Protein AF-A0A3C0VCL1-F1 (afdb_monomer)

Sequence (185 aa):
MKKPGESDILQITILTLFMVSGVLLVINIWFGSRRAAAYDQATAAVAENAQLQKALREESLRRMLGEERRLRSTEAGRKDFSAEINERAQNELRQTRSTPASPRPSESYIKWTKRLDAPIKDFGRDLAFWLSFLGRIESERPDIHVESVTLTTTEYDIVPGGAPRMWGMNANFVYWEQKGADAAR

Foldseek 3Di:
DDDPPPVVVVVVVVVVVVVVVVVVVVVCVVVVVVVVVVVVVVVVVVVVVVVVVVVVVVVVVVVVVVVVVVVVVVVVVVVVVQVVLQVVLVVVLVVPPPDPDPPDDDVFKDKDKDKDKFFADPFFAASVVVSVVQVVCCVVCVQKDFPGKHFAFDPPQCDPVDGTGTRIMITMIIGMDGVCPVVVD

Mean predicted aligned error: 17.99 Å

Nearest PDB structures (foldseek):
  8i8y-assembly1_B  TM=4.181E-01  e=2.706E-02  synthetic construct
  5etl-assembly3_C  TM=5.260E-01  e=1.249E+00  Escherichia coli
  5etl-assembly1_A  TM=4.578E-01  e=1.612E+00  Escherichia coli
  8uu9-assembly1_f  TM=3.956E-01  e=3.255E+00  Listeria innocua

Solvent-accessible surface area (backbone atoms only — not comparable to full-atom values): 10566 Å² total; per-residue (Å²): 139,81,72,98,60,62,67,60,54,50,52,53,51,51,50,51,52,50,51,53,51,50,53,52,51,53,51,50,53,56,53,48,54,55,49,51,54,52,50,56,51,53,53,50,53,52,51,51,51,53,51,52,52,48,51,52,52,52,50,50,51,52,50,52,56,50,50,52,51,51,51,51,55,50,53,51,55,49,53,54,50,53,47,50,54,32,51,49,53,51,50,50,55,59,69,69,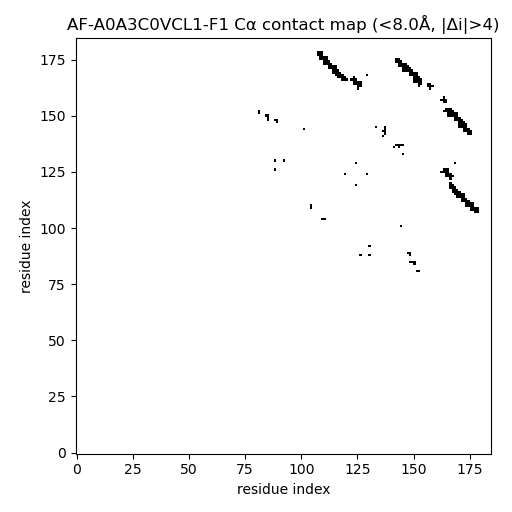52,84,65,74,82,70,82,72,95,46,97,58,48,44,83,44,78,48,79,44,80,48,77,47,90,85,67,54,42,44,64,67,57,56,53,51,52,53,51,47,50,36,68,79,35,75,69,40,40,79,77,48,64,46,64,38,67,58,94,86,53,66,46,92,93,49,77,60,33,32,32,27,39,40,36,34,32,35,34,73,44,56,70,64,56,79,80,77,110

Secondary structure (DSSP, 8-state):
---TTHHHHHHHHHHHHHHHHHHHHHHHHHHHHHHHHHHHHHHHHHHHHHHHHHHHHHHHHHHHHHHHHHHHHHHHHHHHHHHHHHHHHHHHHHHH--S-------TTEEEEEEEEEEE-SSS-B-HHHHHHHHHHHHHH-TTEEEEEEEEEE-TT---TTSPPPEEEEEEEEEEEEETTGGGG-

Radius of gyration: 46.16 Å; Cα contacts (8 Å, |Δi|>4): 138; chains: 1; bounding box: 112×47×124 Å

Structure (mmCIF, N/CA/C/O backbone):
data_AF-A0A3C0VCL1-F1
#
_entry.id   AF-A0A3C0VCL1-F1
#
loop_
_atom_site.group_PDB
_atom_site.id
_atom_site.type_symbol
_atom_site.label_atom_id
_atom_site.label_alt_id
_atom_site.label_comp_id
_atom_site.label_asym_id
_atom_site.label_entity_id
_atom_site.label_seq_id
_atom_site.pdbx_PDB_ins_code
_atom_site.Cartn_x
_atom_site.Cartn_y
_atom_site.Cartn_z
_atom_site.occupancy
_atom_site.B_iso_or_equiv
_atom_site.auth_seq_id
_atom_site.auth_comp_id
_atom_site.auth_asym_id
_atom_site.auth_atom_id
_atom_site.pdbx_PDB_model_num
ATOM 1 N N . MET A 1 1 ? 85.889 30.899 -74.715 1.00 39.69 1 MET A N 1
ATOM 2 C CA . MET A 1 1 ? 85.575 29.478 -74.985 1.00 39.69 1 MET A CA 1
ATOM 3 C C . MET A 1 1 ? 84.715 28.950 -73.839 1.00 39.69 1 MET A C 1
ATOM 5 O O . MET A 1 1 ? 85.207 28.911 -72.721 1.00 39.69 1 MET A O 1
ATOM 9 N N . LYS A 1 2 ? 83.431 28.639 -74.077 1.00 45.97 2 LYS A N 1
ATOM 10 C CA . LYS A 1 2 ? 82.541 27.979 -73.097 1.00 45.97 2 LYS A CA 1
ATOM 11 C C . LYS A 1 2 ? 82.630 26.465 -73.314 1.00 45.97 2 LYS A C 1
ATOM 13 O O . LYS A 1 2 ? 82.586 26.031 -74.462 1.00 45.97 2 LYS A O 1
ATOM 18 N N . LYS A 1 3 ? 82.814 25.680 -72.247 1.00 51.34 3 LYS A N 1
ATOM 19 C CA . LYS A 1 3 ? 82.949 24.217 -72.341 1.00 51.34 3 LYS A CA 1
ATOM 20 C C . LYS A 1 3 ? 81.622 23.602 -72.830 1.00 51.34 3 LYS A C 1
ATOM 22 O O . LYS A 1 3 ? 80.583 23.923 -72.254 1.00 51.34 3 LYS A O 1
ATOM 27 N N . PRO A 1 4 ? 81.625 22.716 -73.843 1.00 50.62 4 PRO A N 1
ATOM 28 C CA . PRO A 1 4 ? 80.412 22.210 -74.495 1.00 50.62 4 PRO A CA 1
ATOM 29 C C . PRO A 1 4 ? 79.702 21.093 -73.697 1.00 50.62 4 PRO A C 1
ATOM 31 O O . PRO A 1 4 ? 79.227 20.130 -74.275 1.00 50.62 4 PRO A O 1
ATOM 34 N N . GLY A 1 5 ? 79.639 21.200 -72.365 1.00 55.72 5 GLY A N 1
ATOM 35 C CA . GLY A 1 5 ? 79.002 20.193 -71.498 1.00 55.72 5 GLY A CA 1
ATOM 36 C C . GLY A 1 5 ? 78.319 20.739 -70.238 1.00 55.72 5 GLY A C 1
ATOM 37 O O . GLY A 1 5 ? 77.610 20.003 -69.566 1.00 55.72 5 GLY A O 1
ATOM 38 N N . GLU A 1 6 ? 78.483 22.026 -69.911 1.00 57.56 6 GLU A N 1
ATOM 39 C CA . GLU A 1 6 ? 77.842 22.634 -68.728 1.00 57.56 6 GLU A CA 1
ATOM 40 C C . GLU A 1 6 ? 76.361 22.983 -68.954 1.00 57.56 6 GLU A C 1
ATOM 42 O O . GLU A 1 6 ? 75.570 22.936 -68.016 1.00 57.56 6 GLU A O 1
ATOM 47 N N . SER A 1 7 ? 75.968 23.309 -70.192 1.00 61.84 7 SER A N 1
ATOM 48 C CA . SER A 1 7 ? 74.593 23.719 -70.526 1.00 61.84 7 SER A CA 1
ATOM 49 C C . SER A 1 7 ? 73.594 22.561 -70.433 1.00 61.84 7 SER A C 1
ATOM 51 O O . SER A 1 7 ? 72.499 22.734 -69.901 1.00 61.84 7 SER A O 1
ATOM 53 N N . ASP A 1 8 ? 73.983 21.371 -70.892 1.00 70.06 8 ASP A N 1
ATOM 54 C CA . ASP A 1 8 ? 73.085 20.212 -70.961 1.00 70.06 8 ASP A CA 1
ATOM 55 C C . ASP A 1 8 ? 72.851 19.600 -69.575 1.00 70.06 8 ASP A C 1
ATOM 57 O O . ASP A 1 8 ? 71.722 19.264 -69.220 1.00 70.06 8 ASP A O 1
ATOM 61 N N . ILE A 1 9 ? 73.890 19.547 -68.732 1.00 75.69 9 ILE A N 1
ATOM 62 C CA . ILE A 1 9 ? 73.771 19.089 -67.339 1.00 75.69 9 ILE A CA 1
ATOM 63 C C . ILE A 1 9 ? 72.863 20.035 -66.543 1.00 75.69 9 ILE A C 1
ATOM 65 O O . ILE A 1 9 ? 72.009 19.576 -65.780 1.00 75.69 9 ILE A O 1
ATOM 69 N N . LEU A 1 10 ? 72.991 21.352 -66.743 1.00 78.31 10 LEU A N 1
ATOM 70 C CA . LEU A 1 10 ? 72.142 22.340 -66.077 1.00 78.31 10 LEU A CA 1
ATOM 71 C C . LEU A 1 10 ? 70.669 22.189 -66.495 1.00 78.31 10 LEU A C 1
ATOM 73 O O . LEU A 1 10 ? 69.787 22.195 -65.638 1.00 78.31 10 LEU A O 1
ATOM 77 N N . GLN A 1 11 ? 70.394 21.995 -67.787 1.00 80.12 11 GLN A N 1
ATOM 78 C CA . GLN A 1 11 ? 69.031 21.789 -68.288 1.00 80.12 11 GLN A CA 1
ATOM 79 C C . GLN A 1 11 ? 68.405 20.491 -67.766 1.00 80.12 11 GLN A C 1
ATOM 81 O O . GLN A 1 11 ? 67.256 20.505 -67.324 1.00 80.12 11 GLN A O 1
ATOM 86 N N . ILE A 1 12 ? 69.164 19.392 -67.737 1.00 82.62 12 ILE A N 1
ATOM 87 C CA . ILE A 1 12 ? 68.711 18.114 -67.165 1.00 82.62 12 ILE A CA 1
ATOM 88 C C . ILE A 1 12 ? 68.417 18.268 -65.666 1.00 82.62 12 ILE A C 1
ATOM 90 O O . ILE A 1 12 ? 67.405 17.761 -65.175 1.00 82.62 12 ILE A O 1
ATOM 94 N N . THR A 1 13 ? 69.255 19.012 -64.940 1.00 83.00 13 THR A N 1
ATOM 95 C CA . THR A 1 13 ? 69.067 19.275 -63.504 1.00 83.00 13 THR A CA 1
ATOM 96 C C . THR A 1 13 ? 67.810 20.112 -63.246 1.00 83.00 13 THR A C 1
ATOM 98 O O . THR A 1 13 ? 67.036 19.801 -62.347 1.00 83.00 13 THR A O 1
ATOM 101 N N . ILE A 1 14 ? 67.546 21.136 -64.063 1.00 84.81 14 ILE A N 1
ATOM 102 C CA . ILE A 1 14 ? 66.328 21.955 -63.951 1.00 84.81 14 ILE A CA 1
ATOM 103 C C . ILE A 1 14 ? 65.078 21.122 -64.269 1.00 84.81 14 ILE A C 1
ATOM 105 O O . ILE A 1 14 ? 64.092 21.188 -63.535 1.00 84.81 14 ILE A O 1
ATOM 109 N N . LEU A 1 15 ? 65.121 20.301 -65.324 1.00 86.56 15 LEU A N 1
ATOM 110 C CA . LEU A 1 15 ? 63.999 19.448 -65.722 1.00 86.56 15 LEU A CA 1
ATOM 111 C C . LEU A 1 15 ? 63.660 18.413 -64.639 1.00 86.56 15 LEU A C 1
ATOM 113 O O . LEU A 1 15 ? 62.492 18.211 -64.310 1.00 86.56 15 LEU A O 1
ATOM 117 N N . THR A 1 16 ? 64.677 17.778 -64.055 1.00 85.44 16 THR A N 1
ATOM 118 C CA . THR A 1 16 ? 64.493 16.814 -62.961 1.00 85.44 16 THR A CA 1
ATOM 119 C C . THR A 1 16 ? 63.938 17.480 -61.706 1.00 85.44 16 THR A C 1
ATOM 121 O O . THR A 1 16 ? 63.020 16.934 -61.097 1.00 85.44 16 THR A O 1
ATOM 124 N N . LEU A 1 17 ? 64.392 18.688 -61.360 1.00 89.31 17 LEU A N 1
ATOM 125 C CA . LEU A 1 17 ? 63.829 19.448 -60.239 1.00 89.31 17 LEU A CA 1
ATOM 126 C C . LEU A 1 17 ? 62.350 19.794 -60.463 1.00 89.31 17 LEU A C 1
ATOM 128 O O . LEU A 1 17 ? 61.545 19.706 -59.532 1.00 89.31 17 LEU A O 1
ATOM 132 N N . PHE A 1 18 ? 61.979 20.138 -61.699 1.00 88.50 18 PHE A N 1
ATOM 133 C CA . PHE A 1 18 ? 60.597 20.442 -62.068 1.00 88.50 18 PHE A CA 1
ATOM 134 C C . PHE A 1 18 ? 59.701 19.197 -61.993 1.00 88.50 18 PHE A C 1
ATOM 136 O O . PHE A 1 18 ? 58.615 19.246 -61.416 1.00 88.50 18 PHE A O 1
ATOM 143 N N . MET A 1 19 ? 60.189 18.059 -62.497 1.00 90.12 19 MET A N 1
ATOM 144 C CA . MET A 1 19 ? 59.508 16.762 -62.409 1.00 90.12 19 MET A CA 1
ATOM 145 C C . MET A 1 19 ? 59.286 16.340 -60.950 1.00 90.12 19 MET A C 1
ATOM 147 O O . MET A 1 19 ? 58.165 16.005 -60.569 1.00 90.12 19 MET A O 1
ATOM 151 N N . VAL A 1 20 ? 60.323 16.411 -60.107 1.00 89.56 20 VAL A N 1
ATOM 152 C CA . VAL A 1 20 ? 60.229 16.055 -58.679 1.00 89.56 20 VAL A CA 1
ATOM 153 C C . VAL A 1 20 ? 59.261 16.983 -57.943 1.00 89.56 20 VAL A C 1
ATOM 155 O O . VAL A 1 20 ? 58.423 16.509 -57.177 1.00 89.56 20 V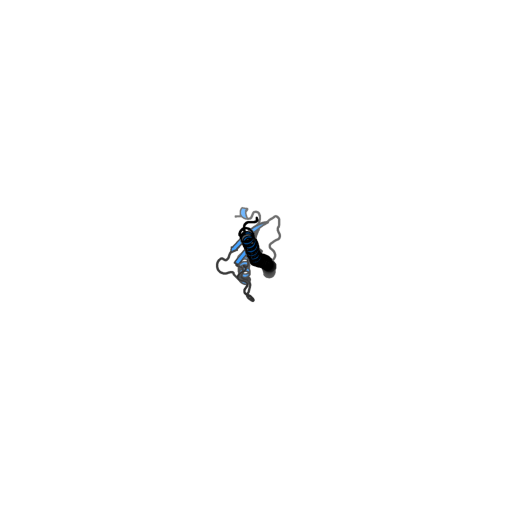AL A O 1
ATOM 158 N N . SER A 1 21 ? 59.307 18.289 -58.214 1.00 87.06 21 SER A N 1
ATOM 159 C CA . SER A 1 21 ? 58.388 19.260 -57.606 1.00 87.06 21 SER A CA 1
ATOM 160 C C . SER A 1 21 ? 56.932 19.008 -58.015 1.00 87.06 21 SER A C 1
ATOM 162 O O . SER A 1 21 ? 56.037 19.069 -57.171 1.00 87.06 21 SER A O 1
ATOM 164 N N . GLY A 1 22 ? 56.686 18.657 -59.282 1.00 87.56 22 GLY A N 1
ATOM 165 C CA . GLY A 1 22 ? 55.358 18.282 -59.771 1.00 87.56 22 GLY A CA 1
ATOM 166 C C . GLY A 1 22 ? 54.818 17.020 -59.093 1.00 87.56 22 GLY A C 1
ATOM 167 O O . GLY A 1 22 ? 53.672 17.001 -58.644 1.00 87.56 22 GLY A O 1
ATOM 168 N N . VAL A 1 23 ? 55.655 15.991 -58.937 1.00 88.19 23 VAL A N 1
ATOM 169 C CA . VAL A 1 23 ? 55.279 14.753 -58.234 1.00 88.19 23 VAL A CA 1
ATOM 170 C C . VAL A 1 23 ? 54.965 15.027 -56.759 1.00 88.19 23 VAL A C 1
ATOM 172 O O . VAL A 1 23 ? 53.946 14.556 -56.253 1.00 88.19 23 VAL A O 1
ATOM 175 N N . LEU A 1 24 ? 55.779 15.836 -56.076 1.00 88.44 24 LEU A N 1
ATOM 176 C CA . LEU A 1 24 ? 55.534 16.218 -54.681 1.00 88.44 24 LEU A CA 1
ATOM 177 C C . LEU A 1 24 ? 54.228 17.007 -54.513 1.00 88.44 24 LEU A C 1
ATOM 179 O O . LEU A 1 24 ? 53.498 16.777 -53.546 1.00 88.44 24 LEU A O 1
ATOM 183 N N . LEU A 1 25 ? 53.892 17.886 -55.461 1.00 86.94 25 LEU A N 1
ATOM 184 C CA . LEU A 1 25 ? 52.634 18.633 -55.450 1.00 86.94 25 LEU A CA 1
ATOM 185 C C . LEU A 1 25 ? 51.419 17.701 -55.584 1.00 86.94 25 LEU A C 1
ATOM 187 O O . LEU A 1 25 ? 50.472 17.812 -54.803 1.00 86.94 25 LEU A O 1
ATOM 191 N N . VAL A 1 26 ? 51.459 16.751 -56.524 1.00 85.38 26 VAL A N 1
ATOM 192 C CA . VAL A 1 26 ? 50.378 15.771 -56.733 1.00 85.38 26 VAL A CA 1
ATOM 193 C C . VAL A 1 26 ? 50.183 14.896 -55.492 1.00 85.38 26 VAL A C 1
ATOM 195 O O . VAL A 1 26 ? 49.050 14.698 -55.049 1.00 85.38 26 VAL A O 1
ATOM 198 N N . ILE A 1 27 ? 51.278 14.427 -54.887 1.00 81.81 27 ILE A N 1
ATOM 199 C CA . ILE A 1 27 ? 51.250 13.655 -53.637 1.00 81.81 27 ILE A CA 1
ATOM 200 C C . ILE A 1 27 ? 50.604 14.480 -52.515 1.00 81.81 27 ILE A C 1
ATOM 202 O O . ILE A 1 27 ? 49.721 13.978 -51.817 1.00 81.81 27 ILE A O 1
ATOM 206 N N . ASN A 1 28 ? 50.983 15.750 -52.360 1.00 85.12 28 ASN A N 1
ATOM 207 C CA . ASN A 1 28 ? 50.448 16.608 -51.304 1.00 85.12 28 ASN A CA 1
ATOM 208 C C . ASN A 1 28 ? 48.933 16.849 -51.461 1.00 85.12 28 ASN A C 1
ATOM 210 O O . ASN A 1 28 ? 48.186 16.740 -50.490 1.00 85.12 28 ASN A O 1
ATOM 214 N N . ILE A 1 29 ? 48.451 17.080 -52.687 1.00 81.06 29 ILE A N 1
ATOM 215 C CA . ILE A 1 29 ? 47.014 17.250 -52.968 1.00 81.06 29 ILE A CA 1
ATOM 216 C C . ILE A 1 29 ? 46.242 15.947 -52.702 1.00 81.06 29 ILE A C 1
ATOM 218 O O . ILE A 1 29 ? 45.170 15.959 -52.087 1.00 81.06 29 ILE A O 1
ATOM 222 N N . TRP A 1 30 ? 46.788 14.804 -53.123 1.00 80.56 30 TRP A N 1
ATOM 223 C CA . TRP A 1 30 ? 46.132 13.507 -52.959 1.00 80.56 30 TRP A CA 1
ATOM 224 C C . TRP A 1 30 ? 46.036 13.068 -51.490 1.00 80.56 30 TRP A C 1
ATOM 226 O O . TRP A 1 30 ? 44.977 12.631 -51.036 1.00 80.56 30 TRP A O 1
ATOM 236 N N . PHE A 1 31 ? 47.105 13.235 -50.707 1.00 79.75 31 PHE A N 1
ATOM 237 C CA . PHE A 1 31 ? 47.071 12.932 -49.274 1.00 79.75 31 PHE A CA 1
ATOM 238 C C . PHE A 1 31 ? 46.319 13.994 -48.462 1.00 79.75 31 PHE A C 1
ATOM 240 O O . PHE A 1 31 ? 45.639 13.641 -47.497 1.00 79.75 31 PHE A O 1
ATOM 247 N N . GLY A 1 32 ? 46.393 15.270 -48.848 1.00 74.44 32 GLY A N 1
ATOM 248 C CA . GLY A 1 32 ? 45.666 16.362 -48.197 1.00 74.44 32 GLY A CA 1
ATOM 249 C C . GLY A 1 32 ? 44.149 16.203 -48.307 1.00 74.44 32 GLY A C 1
ATOM 250 O O . GLY A 1 32 ? 43.449 16.272 -47.299 1.00 74.44 32 GLY A O 1
ATOM 251 N N . SER A 1 33 ? 43.645 15.890 -49.504 1.00 74.00 33 SER A N 1
ATOM 252 C CA . SER A 1 33 ? 42.210 15.661 -49.743 1.00 74.00 33 SER A CA 1
ATOM 253 C C . SER A 1 33 ? 41.668 14.439 -48.993 1.00 74.00 33 SER A C 1
ATOM 255 O O . SER A 1 33 ? 40.603 14.516 -48.383 1.00 74.00 33 SER A O 1
ATOM 257 N N . ARG A 1 34 ? 42.419 13.330 -48.948 1.00 73.88 34 ARG A N 1
ATOM 258 C CA . ARG A 1 34 ? 42.036 12.143 -48.161 1.00 73.88 34 ARG A CA 1
ATOM 259 C C . ARG A 1 34 ? 42.023 12.403 -46.655 1.00 73.88 34 ARG A C 1
ATOM 261 O O . ARG A 1 34 ? 41.147 11.888 -45.966 1.00 73.88 34 ARG A O 1
ATOM 268 N N . ARG A 1 35 ? 42.969 13.194 -46.138 1.00 73.12 35 ARG A N 1
ATOM 269 C CA . ARG A 1 35 ? 43.002 13.573 -44.715 1.00 73.12 35 ARG A CA 1
ATOM 270 C C . ARG A 1 35 ? 41.832 14.478 -44.339 1.00 73.12 35 ARG A C 1
ATOM 272 O O . ARG A 1 35 ? 41.228 14.241 -43.300 1.00 73.12 35 ARG A O 1
ATOM 279 N N . ALA A 1 36 ? 41.494 15.454 -45.183 1.00 71.69 36 ALA A N 1
ATOM 280 C CA . ALA A 1 36 ? 40.334 16.317 -44.969 1.00 71.69 36 ALA A CA 1
ATOM 281 C C . ALA A 1 36 ? 39.028 15.503 -44.952 1.00 71.69 36 ALA A C 1
ATOM 283 O O . ALA A 1 36 ? 38.280 15.570 -43.984 1.00 71.69 36 ALA A O 1
ATOM 284 N N . ALA A 1 37 ? 38.824 14.624 -45.939 1.00 73.94 37 ALA A N 1
ATOM 285 C CA . ALA A 1 37 ? 37.634 13.774 -46.000 1.00 73.94 37 ALA A CA 1
ATOM 286 C C . ALA A 1 37 ? 37.505 12.817 -44.796 1.00 73.94 37 ALA A C 1
ATOM 288 O O . ALA A 1 37 ? 36.407 12.606 -44.284 1.00 73.94 37 ALA A O 1
ATOM 289 N N . ALA A 1 38 ? 38.618 12.253 -44.312 1.00 72.75 38 ALA A N 1
ATOM 290 C CA . ALA A 1 38 ? 38.618 11.409 -43.117 1.00 72.75 38 ALA A CA 1
ATOM 291 C C . ALA A 1 38 ? 38.316 12.206 -41.833 1.00 72.75 38 ALA A C 1
ATOM 293 O O . ALA A 1 38 ? 37.646 11.698 -40.934 1.00 72.75 38 ALA A O 1
ATOM 294 N N . TYR A 1 39 ? 38.784 13.454 -41.749 1.00 75.62 39 TYR A N 1
ATOM 295 C CA . TYR A 1 39 ? 38.504 14.345 -40.623 1.00 75.62 39 TYR A CA 1
ATOM 296 C C . TYR A 1 39 ? 37.027 14.773 -40.586 1.00 75.62 39 TYR A C 1
ATOM 298 O O . TYR A 1 39 ? 36.393 14.727 -39.529 1.00 75.62 39 TYR A O 1
ATOM 306 N N . ASP A 1 40 ? 36.446 15.093 -41.742 1.00 74.00 40 ASP A N 1
ATOM 307 C CA . ASP A 1 40 ? 35.028 15.448 -41.863 1.00 74.00 40 ASP A CA 1
ATOM 308 C C . ASP A 1 40 ? 34.114 14.262 -41.507 1.00 74.00 40 ASP A C 1
ATOM 310 O O . ASP A 1 40 ? 33.129 14.419 -40.786 1.00 74.00 40 ASP A O 1
ATOM 314 N N . GLN A 1 41 ? 34.473 13.039 -41.911 1.00 77.00 41 GLN A N 1
ATOM 315 C CA . GLN A 1 41 ? 33.733 11.838 -41.502 1.00 77.00 41 GLN A CA 1
ATOM 316 C C . GLN A 1 41 ? 33.843 11.556 -39.997 1.00 77.00 41 GLN A C 1
ATOM 318 O O . GLN A 1 41 ? 32.853 11.189 -39.364 1.00 77.00 41 GLN A O 1
ATOM 323 N N . ALA A 1 42 ? 35.024 11.747 -39.402 1.00 73.12 42 ALA A N 1
ATOM 324 C CA . ALA A 1 42 ? 35.216 11.539 -37.969 1.00 73.12 42 ALA A CA 1
ATOM 325 C C . ALA A 1 42 ? 34.419 12.551 -37.129 1.00 73.12 42 ALA A C 1
ATOM 327 O O . ALA A 1 42 ? 33.813 12.181 -36.123 1.00 73.12 42 ALA A O 1
ATOM 328 N N . THR A 1 43 ? 34.377 13.817 -37.549 1.00 80.38 43 THR A N 1
ATOM 329 C CA . THR A 1 43 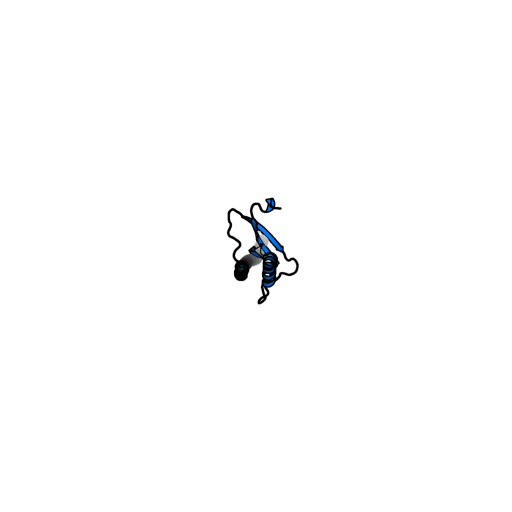? 33.602 14.858 -36.857 1.00 80.38 43 THR A CA 1
ATOM 330 C C . THR A 1 43 ? 32.094 14.635 -36.988 1.00 80.38 43 THR A C 1
ATOM 332 O O . THR A 1 43 ? 31.383 14.770 -35.989 1.00 80.38 43 THR A O 1
ATOM 335 N N . ALA A 1 44 ? 31.612 14.200 -38.157 1.00 79.44 44 ALA A N 1
ATOM 336 C CA . ALA A 1 44 ? 30.216 13.807 -38.351 1.00 79.44 44 ALA A CA 1
ATOM 337 C C . ALA A 1 44 ? 29.814 12.628 -37.444 1.00 79.44 44 ALA A C 1
ATOM 339 O O . ALA A 1 44 ? 28.811 12.713 -36.736 1.00 79.44 44 ALA A O 1
ATOM 340 N N . ALA A 1 45 ? 30.636 11.576 -37.367 1.00 77.06 45 ALA A N 1
ATOM 341 C CA . ALA A 1 45 ? 30.365 10.412 -36.519 1.00 77.06 45 ALA A CA 1
ATOM 342 C C . ALA A 1 45 ? 30.350 10.752 -35.013 1.00 77.06 45 ALA A C 1
ATOM 344 O O . ALA A 1 45 ? 29.537 10.219 -34.254 1.00 77.06 45 ALA A O 1
ATOM 345 N N . VAL A 1 46 ? 31.221 11.663 -34.561 1.00 81.19 46 VAL A N 1
ATOM 346 C CA . VAL A 1 46 ? 31.218 12.150 -33.169 1.00 81.19 46 VAL A CA 1
ATOM 347 C C . VAL A 1 46 ? 29.961 12.976 -32.878 1.00 81.19 46 VAL A C 1
ATOM 349 O O . VAL A 1 46 ? 29.363 12.818 -31.811 1.00 81.19 46 VAL A O 1
ATOM 352 N N . ALA A 1 47 ? 29.526 13.817 -33.820 1.00 82.38 47 ALA A N 1
ATOM 353 C CA . ALA A 1 47 ? 28.303 14.603 -33.685 1.00 82.38 47 ALA A CA 1
ATOM 354 C C . ALA A 1 47 ? 27.046 13.715 -33.637 1.00 82.38 47 ALA A C 1
ATOM 356 O O . ALA A 1 47 ? 26.188 13.922 -32.775 1.00 82.38 47 ALA A O 1
ATOM 357 N N . GLU A 1 48 ? 26.962 12.691 -34.490 1.00 80.69 48 GLU A N 1
ATOM 358 C CA . GLU A 1 48 ? 25.874 11.704 -34.471 1.00 80.69 48 GLU A CA 1
ATOM 359 C C . GLU A 1 48 ? 25.832 10.928 -33.148 1.00 80.69 48 GLU A C 1
ATOM 361 O O . GLU A 1 48 ? 24.771 10.797 -32.533 1.00 80.69 48 GLU A O 1
ATOM 366 N N . ASN A 1 49 ? 26.983 10.478 -32.640 1.00 83.12 49 ASN A N 1
ATOM 367 C CA . ASN A 1 49 ? 27.050 9.766 -31.361 1.00 83.12 49 ASN A CA 1
ATOM 368 C C . ASN A 1 49 ? 26.619 10.665 -30.187 1.00 83.12 49 ASN A C 1
ATOM 370 O O . ASN A 1 49 ? 25.852 10.240 -29.322 1.00 83.12 49 ASN A O 1
ATOM 374 N N . ALA A 1 50 ? 27.030 11.937 -30.186 1.00 84.31 50 ALA A N 1
ATOM 375 C CA . ALA A 1 50 ? 26.599 12.903 -29.178 1.00 84.31 50 ALA A CA 1
ATOM 376 C C . ALA A 1 50 ? 25.076 13.138 -29.204 1.00 84.31 50 ALA A C 1
ATOM 378 O O . ALA A 1 50 ? 24.445 13.217 -28.145 1.00 84.31 50 ALA A O 1
ATOM 379 N N . GLN A 1 51 ? 24.467 13.202 -30.393 1.00 82.94 51 GLN A N 1
ATOM 380 C CA . GLN A 1 51 ? 23.013 13.322 -30.538 1.00 82.94 51 GLN A CA 1
ATOM 381 C C . GLN A 1 51 ? 22.278 12.065 -30.056 1.00 82.94 51 GLN A C 1
ATOM 383 O O . GLN A 1 51 ? 21.304 12.184 -29.310 1.00 82.94 51 GLN A O 1
ATOM 388 N N . LEU A 1 52 ? 22.771 10.873 -30.401 1.00 84.25 52 LEU A N 1
ATOM 389 C CA . LEU A 1 52 ? 22.202 9.603 -29.943 1.00 84.25 52 LEU A CA 1
ATOM 390 C C . LEU A 1 52 ? 22.279 9.459 -28.420 1.00 84.25 52 LEU A C 1
ATOM 392 O O . LEU A 1 52 ? 21.289 9.101 -27.784 1.00 84.25 52 LEU A O 1
ATOM 396 N N . GLN A 1 53 ? 23.415 9.800 -27.805 1.00 83.81 53 GLN A N 1
ATOM 397 C CA . GLN A 1 53 ? 23.549 9.775 -26.346 1.00 83.81 53 GLN A CA 1
ATOM 398 C C . GLN A 1 53 ? 22.596 10.754 -25.660 1.00 83.81 53 GLN A C 1
ATOM 400 O O . GLN A 1 53 ? 22.035 10.434 -24.610 1.00 83.81 53 GLN A O 1
ATOM 405 N N . LYS A 1 54 ? 22.388 11.939 -2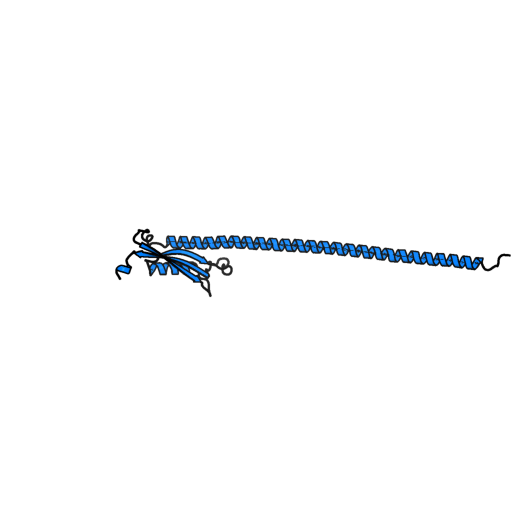6.245 1.00 89.38 54 LYS A N 1
ATOM 406 C CA . LYS A 1 54 ? 21.426 12.912 -25.725 1.00 89.38 54 LYS A CA 1
ATOM 407 C C . LYS A 1 54 ? 19.993 12.382 -25.820 1.00 89.38 54 LYS A C 1
ATOM 409 O O . LYS A 1 54 ? 19.281 12.420 -24.820 1.00 89.38 54 LYS A O 1
ATOM 414 N N . ALA A 1 55 ? 19.604 11.825 -26.966 1.00 84.19 55 ALA A N 1
ATOM 415 C CA . ALA A 1 55 ? 18.282 11.235 -27.167 1.00 84.19 55 ALA A CA 1
ATOM 416 C C . ALA A 1 55 ? 18.014 10.069 -26.197 1.00 84.19 55 ALA A C 1
ATOM 418 O O . ALA A 1 55 ? 16.963 10.029 -25.560 1.00 84.19 55 ALA A O 1
ATOM 419 N N . LEU A 1 56 ? 18.994 9.180 -26.000 1.00 84.56 56 LEU A N 1
ATOM 420 C CA . LEU A 1 56 ? 18.897 8.065 -25.052 1.00 84.56 56 LEU A CA 1
ATOM 421 C C . LEU A 1 56 ? 18.749 8.538 -23.598 1.00 84.56 56 LEU A C 1
ATOM 423 O O . LEU A 1 56 ? 17.973 7.957 -22.838 1.00 84.56 56 LEU A O 1
ATOM 427 N N . ARG A 1 57 ? 19.464 9.600 -23.199 1.00 85.00 57 ARG A N 1
ATOM 428 C CA . ARG A 1 57 ? 19.325 10.200 -21.859 1.00 85.00 57 ARG A CA 1
ATOM 429 C C . ARG A 1 57 ? 17.965 10.862 -21.662 1.00 85.00 57 ARG A C 1
ATOM 431 O O . ARG A 1 57 ? 17.381 10.746 -20.589 1.00 85.00 57 ARG A O 1
ATOM 438 N N . GLU A 1 58 ? 17.451 11.554 -22.672 1.00 87.12 58 GLU A N 1
ATOM 439 C CA . GLU A 1 58 ? 16.122 12.166 -22.603 1.00 87.12 58 GLU A CA 1
ATOM 440 C C . GLU A 1 58 ? 15.013 11.108 -22.543 1.00 87.12 58 GLU A C 1
ATOM 442 O O . GLU A 1 58 ? 14.060 11.255 -21.775 1.00 87.12 58 GLU A O 1
ATOM 447 N N . GLU A 1 59 ? 15.141 10.018 -23.300 1.00 79.75 59 GLU A N 1
ATOM 448 C CA . GLU A 1 59 ? 14.185 8.914 -23.267 1.00 79.75 59 GLU A CA 1
ATOM 449 C C . GLU A 1 59 ? 14.205 8.175 -21.922 1.00 79.75 59 GLU A C 1
ATOM 451 O O . GLU A 1 59 ? 13.141 7.900 -21.361 1.00 79.75 59 GLU A O 1
ATOM 456 N N . SER A 1 60 ? 15.387 7.907 -21.357 1.00 81.56 60 SER A N 1
ATOM 457 C CA . SER A 1 60 ? 15.490 7.270 -20.040 1.00 81.56 60 SER A CA 1
ATOM 458 C C . SER A 1 60 ? 14.913 8.152 -18.929 1.00 81.56 60 SER A C 1
ATOM 460 O O . SER A 1 60 ? 14.165 7.654 -18.089 1.00 81.56 60 SER A O 1
ATOM 462 N N . LEU A 1 61 ? 15.160 9.467 -18.968 1.00 79.94 61 LEU A N 1
ATOM 463 C CA . LEU A 1 61 ? 14.543 10.433 -18.054 1.00 79.94 61 LEU A CA 1
ATOM 464 C C . LEU A 1 61 ? 13.017 10.449 -18.186 1.00 79.94 61 LEU A C 1
ATOM 466 O O . LEU A 1 61 ? 12.319 10.444 -17.174 1.00 79.94 61 LEU A O 1
ATOM 470 N N . ARG A 1 62 ? 12.477 10.424 -19.410 1.00 75.62 62 ARG A N 1
ATOM 471 C CA . ARG A 1 62 ? 11.023 10.352 -19.632 1.00 75.62 62 ARG A CA 1
ATOM 472 C C . ARG A 1 62 ? 10.419 9.060 -19.087 1.00 75.62 62 ARG A C 1
ATOM 474 O O . ARG A 1 62 ? 9.349 9.118 -18.485 1.00 75.62 62 ARG A O 1
ATOM 481 N N . ARG A 1 63 ? 11.095 7.919 -19.264 1.00 76.75 63 ARG A N 1
ATOM 482 C CA . ARG A 1 63 ? 10.656 6.628 -18.709 1.00 76.75 63 ARG A CA 1
ATOM 483 C C . ARG A 1 63 ? 10.673 6.645 -17.182 1.00 76.75 63 ARG A C 1
ATOM 485 O O . ARG A 1 63 ? 9.644 6.345 -16.589 1.00 76.75 63 ARG A O 1
ATOM 492 N N . MET A 1 64 ? 11.760 7.105 -16.559 1.00 78.44 64 MET A N 1
ATOM 493 C CA . MET A 1 64 ? 11.850 7.216 -15.096 1.00 78.44 64 MET A CA 1
ATOM 494 C C . MET A 1 64 ? 10.789 8.158 -14.517 1.00 78.44 64 MET A C 1
ATOM 496 O O . MET A 1 64 ? 10.099 7.793 -13.572 1.00 78.44 64 MET A O 1
ATOM 500 N N . LEU A 1 65 ? 10.592 9.344 -15.103 1.00 75.06 65 LEU A N 1
ATOM 501 C CA . LEU A 1 65 ? 9.565 10.288 -14.642 1.00 75.06 65 LEU A CA 1
ATOM 502 C C . LEU A 1 65 ? 8.141 9.744 -14.846 1.00 75.06 65 LEU A C 1
ATOM 504 O O . LEU A 1 65 ? 7.244 10.026 -14.048 1.00 75.06 65 LEU A O 1
ATOM 508 N N . GLY A 1 66 ? 7.915 8.971 -15.912 1.00 74.81 66 GLY A N 1
ATOM 509 C CA . GLY A 1 66 ? 6.651 8.279 -16.159 1.00 74.81 66 GLY A CA 1
ATOM 510 C C . GLY A 1 66 ? 6.382 7.173 -15.137 1.00 74.81 66 GLY A C 1
ATOM 511 O O . GLY A 1 66 ? 5.279 7.094 -14.592 1.00 74.81 66 GLY A O 1
ATOM 512 N N . GLU A 1 67 ? 7.394 6.362 -14.832 1.00 67.44 67 GLU A N 1
ATOM 513 C CA . GLU A 1 67 ? 7.333 5.332 -13.794 1.00 67.44 67 GLU A CA 1
ATOM 514 C C . GLU A 1 67 ? 7.110 5.943 -12.409 1.00 67.44 67 GLU A C 1
ATOM 516 O O . GLU A 1 67 ? 6.233 5.485 -11.681 1.00 67.44 67 GLU A O 1
ATOM 521 N N . GLU A 1 68 ? 7.796 7.033 -12.071 1.00 61.91 68 GLU A N 1
ATOM 522 C CA . GLU A 1 68 ? 7.625 7.722 -10.790 1.00 61.91 68 GLU A CA 1
ATOM 523 C C . GLU A 1 68 ? 6.206 8.298 -10.633 1.00 61.91 68 GLU A C 1
ATOM 525 O O . GLU A 1 68 ? 5.584 8.155 -9.578 1.00 61.91 68 GLU A O 1
ATOM 530 N N . ARG A 1 69 ? 5.632 8.886 -11.695 1.00 60.88 69 ARG A N 1
ATOM 531 C CA . ARG A 1 69 ? 4.223 9.327 -11.690 1.00 60.88 69 ARG A CA 1
ATOM 532 C C . ARG A 1 69 ? 3.258 8.162 -11.513 1.00 60.88 69 ARG A C 1
ATOM 534 O O . ARG A 1 69 ? 2.291 8.288 -10.761 1.00 60.88 69 ARG A O 1
ATOM 541 N N . ARG A 1 70 ? 3.509 7.036 -12.186 1.00 62.88 70 ARG A N 1
ATOM 542 C CA . ARG A 1 70 ? 2.687 5.830 -12.054 1.00 62.88 70 ARG A CA 1
ATOM 543 C C . ARG A 1 70 ? 2.754 5.285 -10.627 1.00 62.88 70 ARG A C 1
ATOM 545 O O . ARG A 1 70 ? 1.706 5.013 -10.048 1.00 62.88 70 ARG A O 1
ATOM 552 N N . LEU A 1 71 ? 3.944 5.191 -10.035 1.00 61.75 71 LEU A N 1
ATOM 553 C CA . LEU A 1 71 ? 4.135 4.760 -8.647 1.00 61.75 71 LEU A CA 1
ATOM 554 C C . LEU A 1 71 ? 3.396 5.680 -7.669 1.00 61.75 71 LEU A C 1
ATOM 556 O O . LEU A 1 71 ? 2.575 5.188 -6.900 1.00 61.75 71 LEU A O 1
ATOM 560 N N . ARG A 1 72 ? 3.557 7.007 -7.777 1.00 56.84 72 ARG A N 1
ATOM 561 C CA . ARG A 1 72 ? 2.842 7.978 -6.924 1.00 56.84 72 ARG A CA 1
ATOM 562 C C . ARG A 1 72 ? 1.321 7.910 -7.073 1.00 56.84 72 ARG A C 1
ATOM 564 O O . ARG A 1 72 ? 0.609 7.991 -6.079 1.00 56.84 72 ARG A O 1
ATOM 571 N N . SER A 1 73 ? 0.809 7.744 -8.295 1.00 52.41 73 SER A N 1
ATOM 572 C CA . SER A 1 73 ? -0.632 7.568 -8.531 1.00 52.41 73 SER A CA 1
ATOM 573 C C . SER A 1 73 ? -1.158 6.282 -7.896 1.00 52.41 73 SER A C 1
ATOM 575 O O . SER A 1 73 ? -2.281 6.257 -7.398 1.00 52.41 73 SER A O 1
ATOM 577 N N . THR A 1 74 ? -0.350 5.221 -7.904 1.00 60.38 74 THR A N 1
ATOM 578 C CA . THR A 1 74 ? -0.707 3.950 -7.269 1.00 60.38 74 THR A CA 1
ATOM 579 C C . THR A 1 74 ? -0.656 4.090 -5.745 1.00 60.38 74 THR A C 1
ATOM 581 O O . THR A 1 74 ? -1.568 3.639 -5.066 1.00 60.38 74 THR A O 1
ATOM 584 N N . GLU A 1 75 ? 0.350 4.774 -5.195 1.00 59.00 75 GLU A N 1
ATOM 585 C CA . GLU A 1 75 ? 0.463 5.078 -3.761 1.00 59.00 75 GLU A CA 1
ATOM 586 C C . GLU A 1 75 ? -0.664 5.967 -3.226 1.00 59.00 75 GLU A C 1
ATOM 588 O O . GLU A 1 75 ? -1.151 5.723 -2.122 1.00 59.00 75 GLU A O 1
ATOM 593 N N . ALA A 1 76 ? -1.107 6.964 -3.995 1.00 56.69 76 ALA A N 1
ATOM 594 C CA . ALA A 1 76 ? -2.258 7.790 -3.637 1.00 56.69 76 ALA A CA 1
ATOM 595 C C . ALA A 1 76 ? -3.536 6.938 -3.547 1.00 56.69 76 ALA A C 1
ATOM 597 O O . ALA A 1 76 ? -4.155 6.878 -2.488 1.00 56.69 76 ALA A O 1
ATOM 598 N N . GLY A 1 77 ? -3.836 6.154 -4.591 1.00 59.03 77 GLY A N 1
ATOM 599 C CA . GLY A 1 77 ? -4.978 5.233 -4.576 1.00 59.03 77 GLY A CA 1
ATOM 600 C C . GLY A 1 77 ? -4.905 4.170 -3.468 1.00 59.03 77 GLY A C 1
ATOM 601 O O . GLY A 1 77 ? -5.932 3.769 -2.928 1.00 59.03 77 GLY A O 1
ATOM 602 N N . ARG A 1 78 ? -3.698 3.743 -3.062 1.00 60.50 78 ARG A N 1
ATOM 603 C CA . ARG A 1 78 ? -3.487 2.807 -1.936 1.00 60.50 78 ARG A CA 1
ATOM 604 C C . ARG A 1 78 ? -3.867 3.410 -0.584 1.00 60.50 78 ARG A C 1
ATOM 606 O O . ARG A 1 78 ? -4.446 2.710 0.253 1.00 60.50 78 ARG A O 1
ATOM 613 N N . LYS A 1 79 ? -3.510 4.676 -0.347 1.00 61.09 79 LYS A N 1
ATOM 614 C CA . LYS A 1 79 ? -3.841 5.377 0.902 1.00 61.09 79 LYS A CA 1
ATOM 615 C C . LYS A 1 79 ? -5.340 5.609 1.011 1.00 61.09 79 LYS A C 1
ATOM 617 O O . LYS A 1 79 ? -5.902 5.333 2.069 1.00 61.09 79 LYS A O 1
ATOM 622 N N . ASP A 1 80 ? -5.967 6.011 -0.088 1.00 67.25 80 ASP A N 1
ATOM 623 C CA . ASP A 1 80 ? -7.407 6.257 -0.141 1.00 67.25 80 ASP A CA 1
ATOM 624 C C . ASP A 1 80 ? -8.195 4.962 0.116 1.00 67.25 80 ASP A C 1
ATOM 626 O O . ASP A 1 80 ? -9.087 4.938 0.959 1.00 67.25 80 ASP A O 1
ATOM 630 N N . PHE A 1 81 ? -7.784 3.844 -0.491 1.00 64.19 81 PHE A N 1
ATOM 631 C CA . PHE A 1 81 ? -8.436 2.545 -0.292 1.00 64.19 81 PHE A CA 1
ATOM 632 C C . PHE A 1 81 ? -8.273 1.986 1.131 1.00 64.19 81 PHE A C 1
ATOM 634 O O . PHE A 1 81 ? -9.216 1.466 1.727 1.00 64.19 81 PHE A O 1
ATOM 641 N N . SER A 1 82 ? -7.075 2.106 1.712 1.00 66.44 82 SER A N 1
ATOM 642 C CA . SER A 1 82 ? -6.842 1.671 3.097 1.00 66.44 82 SER A CA 1
ATOM 643 C C . SER A 1 82 ? -7.642 2.522 4.090 1.00 66.44 82 SER A C 1
ATOM 645 O O . SER A 1 82 ? -8.120 2.009 5.103 1.00 66.44 82 SER A O 1
ATOM 647 N N . ALA A 1 83 ? -7.793 3.821 3.816 1.00 74.00 83 ALA A N 1
ATOM 648 C CA . ALA A 1 83 ? -8.624 4.712 4.617 1.00 74.00 83 ALA A CA 1
ATOM 649 C C . ALA A 1 83 ? -10.110 4.339 4.508 1.00 74.00 83 ALA A C 1
ATOM 651 O O . ALA A 1 83 ? -10.765 4.214 5.540 1.00 74.00 83 ALA A O 1
ATOM 652 N N . GLU A 1 84 ? -10.604 4.062 3.300 1.00 75.94 84 GLU A N 1
ATOM 653 C CA . GLU A 1 84 ? -11.989 3.643 3.048 1.00 75.94 84 GLU A CA 1
ATOM 654 C C . GLU A 1 84 ? -12.345 2.344 3.790 1.00 75.94 84 GLU A C 1
ATOM 656 O O . GLU A 1 84 ? -13.379 2.270 4.456 1.00 75.94 84 GLU A O 1
ATOM 661 N N . ILE A 1 85 ? -11.472 1.328 3.754 1.00 72.94 85 ILE A N 1
ATOM 662 C CA . ILE A 1 85 ? -11.689 0.074 4.497 1.00 72.94 85 ILE A CA 1
ATOM 663 C C . ILE A 1 85 ? -11.740 0.329 6.003 1.00 72.94 85 ILE A C 1
ATOM 665 O O . ILE A 1 85 ? -12.591 -0.234 6.694 1.00 72.94 85 ILE A O 1
ATOM 669 N N . ASN A 1 86 ? -10.845 1.168 6.524 1.00 76.81 86 ASN A N 1
ATOM 670 C CA . ASN A 1 86 ? -10.820 1.487 7.948 1.00 76.81 86 ASN A CA 1
ATOM 671 C C . ASN A 1 86 ? -12.059 2.279 8.378 1.00 76.81 86 ASN A C 1
ATOM 673 O O . ASN A 1 86 ? -12.643 1.980 9.420 1.00 76.81 86 ASN A O 1
ATOM 677 N N . GLU A 1 87 ? -12.495 3.246 7.572 1.00 79.25 87 GLU A N 1
ATOM 678 C CA . GLU A 1 87 ? -13.723 3.999 7.816 1.00 79.25 87 GLU A CA 1
ATOM 679 C C . GLU A 1 87 ? -14.944 3.074 7.793 1.00 79.25 87 GLU A C 1
ATOM 681 O O . GLU A 1 87 ? -15.772 3.105 8.708 1.00 79.25 87 GLU A O 1
ATOM 686 N N . ARG A 1 88 ? -15.021 2.181 6.802 1.00 77.56 88 ARG A N 1
ATOM 687 C CA . ARG A 1 88 ? -16.081 1.179 6.701 1.00 7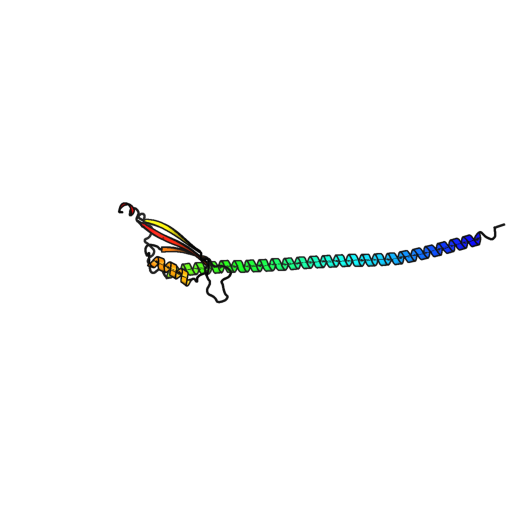7.56 88 ARG A CA 1
ATOM 688 C C . ARG A 1 88 ? -16.100 0.245 7.908 1.00 77.56 88 ARG A C 1
ATOM 690 O O . ARG A 1 88 ? -17.161 0.052 8.491 1.00 77.56 88 ARG A O 1
ATOM 697 N N . ALA A 1 89 ? -14.950 -0.281 8.324 1.00 74.38 89 ALA A N 1
ATOM 698 C CA . ALA A 1 89 ? -14.851 -1.149 9.495 1.00 74.38 89 ALA A CA 1
ATOM 699 C C . ALA A 1 89 ? -15.314 -0.437 10.777 1.00 74.38 89 ALA A C 1
ATOM 701 O O . ALA A 1 89 ? -16.063 -1.006 11.570 1.00 74.38 89 ALA A O 1
ATOM 702 N N . GLN A 1 90 ? -14.925 0.828 10.968 1.00 76.56 90 GLN A N 1
ATOM 703 C CA . GLN A 1 90 ? -15.386 1.626 12.106 1.00 76.56 90 GLN A CA 1
ATOM 704 C C . GLN A 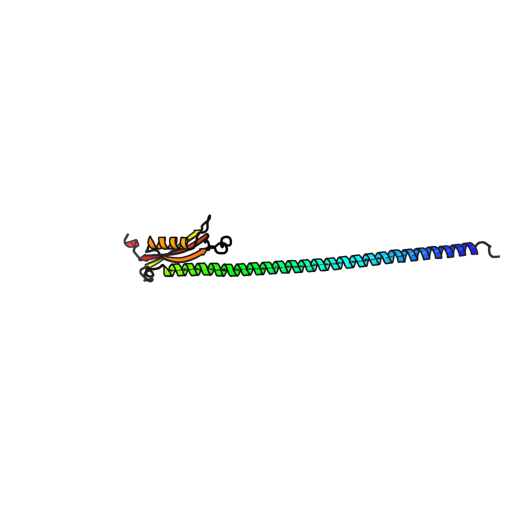1 90 ? -16.894 1.890 12.060 1.00 76.56 90 GLN A C 1
ATOM 706 O O . GLN A 1 90 ? -17.557 1.838 13.097 1.00 76.56 90 GLN A O 1
ATOM 711 N N . ASN A 1 91 ? -17.447 2.163 10.880 1.00 78.62 91 ASN A N 1
ATOM 712 C CA . ASN A 1 91 ? -18.877 2.397 10.709 1.00 78.62 91 ASN A CA 1
ATOM 713 C C . ASN A 1 91 ? -19.700 1.120 10.924 1.00 78.62 91 ASN A C 1
ATOM 715 O O . ASN A 1 91 ? -20.715 1.176 11.615 1.00 78.62 91 ASN A O 1
ATOM 719 N N . GLU A 1 92 ? -19.251 -0.027 10.413 1.00 75.31 92 GLU A N 1
ATOM 720 C CA . GLU A 1 92 ? -19.911 -1.318 10.637 1.00 75.31 92 GLU A CA 1
ATOM 721 C C . GLU A 1 92 ? -19.895 -1.690 12.129 1.00 75.31 92 GLU A C 1
ATOM 723 O O . GLU A 1 92 ? -20.946 -2.016 12.676 1.00 75.31 92 GLU A O 1
ATOM 728 N N . LEU A 1 93 ? -18.770 -1.495 12.833 1.00 70.00 93 LEU A N 1
ATOM 729 C CA . LEU A 1 93 ? -18.703 -1.679 14.292 1.00 70.00 93 LEU A CA 1
ATOM 730 C C . LEU A 1 93 ? -19.660 -0.754 15.054 1.00 70.00 93 LEU A C 1
ATOM 732 O O . LEU A 1 93 ? -20.264 -1.163 16.044 1.00 70.00 93 LEU A O 1
ATOM 736 N N . ARG A 1 94 ? -19.824 0.500 14.612 1.00 71.44 94 ARG A N 1
ATOM 737 C CA . ARG A 1 94 ? -20.797 1.425 15.217 1.00 71.44 94 ARG A CA 1
ATOM 738 C C . ARG A 1 94 ? -22.237 0.957 15.016 1.00 71.44 94 ARG A C 1
ATOM 740 O O . ARG A 1 94 ? -23.044 1.159 15.916 1.00 71.44 94 ARG A O 1
ATOM 747 N N . GLN A 1 95 ? -22.556 0.357 13.870 1.00 70.19 95 GLN A N 1
ATOM 748 C CA . GLN A 1 95 ? -23.904 -0.123 13.548 1.00 70.19 95 GLN A CA 1
ATOM 749 C C . GLN A 1 95 ? -24.249 -1.441 14.250 1.00 70.19 95 GLN A C 1
ATOM 751 O O . GLN A 1 95 ? -25.398 -1.633 14.641 1.00 70.19 95 GLN A O 1
ATOM 756 N N . THR A 1 96 ? -23.276 -2.334 14.450 1.00 61.28 96 THR A N 1
ATOM 757 C CA . THR A 1 96 ? -23.485 -3.600 15.173 1.00 61.28 96 THR A CA 1
ATOM 758 C C . THR A 1 96 ? -23.577 -3.426 16.690 1.00 61.28 96 THR A C 1
ATOM 760 O O . THR A 1 96 ? -23.972 -4.361 17.385 1.00 61.28 96 THR A O 1
ATOM 763 N N . ARG A 1 97 ? -23.253 -2.243 17.230 1.00 60.81 97 ARG A N 1
ATOM 764 C CA . ARG A 1 97 ? -23.446 -1.923 18.650 1.00 60.81 97 ARG A CA 1
ATOM 765 C C . ARG A 1 97 ? -24.934 -1.769 18.973 1.00 60.81 97 ARG A C 1
ATOM 767 O O . ARG A 1 97 ? -25.494 -0.680 18.897 1.00 60.81 97 ARG A O 1
ATOM 774 N N . SER A 1 98 ? -25.562 -2.857 19.407 1.00 50.78 98 SER A N 1
ATOM 775 C CA . SER A 1 98 ? -26.843 -2.817 20.128 1.00 50.78 98 SER A CA 1
ATOM 776 C C . SER A 1 98 ? -26.667 -2.502 21.619 1.00 50.78 98 SER A C 1
ATOM 778 O O . SER A 1 98 ? -27.637 -2.210 22.314 1.00 50.78 98 SER A O 1
ATOM 780 N N . THR A 1 99 ? -25.437 -2.582 22.130 1.00 47.34 99 THR A N 1
ATOM 781 C CA . THR A 1 99 ? -25.104 -2.332 23.533 1.00 47.34 99 THR A CA 1
ATOM 782 C C . THR A 1 99 ? -24.944 -0.825 23.752 1.00 47.34 99 THR A C 1
ATOM 784 O O . THR A 1 99 ? -24.178 -0.189 23.019 1.00 47.34 99 THR A O 1
ATOM 787 N N . PRO A 1 100 ? -25.660 -0.216 24.718 1.00 46.03 100 PRO A N 1
ATOM 788 C CA . PRO A 1 100 ? -25.528 1.208 24.997 1.00 46.03 100 PRO A CA 1
ATOM 789 C C . PRO A 1 100 ? -24.064 1.548 25.277 1.00 46.03 100 PRO A C 1
ATOM 791 O O . PRO A 1 100 ? -23.347 0.755 25.887 1.00 46.03 100 PRO A O 1
ATOM 794 N N . ALA A 1 101 ? -23.626 2.724 24.816 1.00 51.22 101 ALA A N 1
ATOM 795 C CA . ALA A 1 101 ? -22.307 3.253 25.135 1.00 51.22 101 ALA A CA 1
ATOM 796 C C . ALA A 1 101 ? -22.065 3.087 26.641 1.00 51.22 101 ALA A C 1
ATOM 798 O O . ALA A 1 101 ? -22.860 3.588 27.440 1.00 51.22 101 ALA A O 1
ATOM 799 N N . SER A 1 102 ? -21.014 2.333 26.980 1.00 50.06 102 SER A N 1
ATOM 800 C CA . SER A 1 102 ? -20.537 2.073 28.339 1.00 50.06 102 SER A CA 1
ATOM 801 C C . SER A 1 102 ? -20.763 3.274 29.262 1.00 50.06 102 SER A C 1
ATOM 803 O O . SER A 1 102 ? -20.578 4.407 28.796 1.00 50.06 102 SER A O 1
ATOM 805 N N . PRO A 1 103 ? -21.143 3.065 30.541 1.00 52.47 103 PRO A N 1
ATOM 806 C CA . PRO A 1 103 ? -21.431 4.147 31.476 1.00 52.47 103 PRO A CA 1
ATOM 807 C C . PRO A 1 103 ? -20.382 5.252 31.362 1.00 52.47 103 PRO A C 1
ATOM 809 O O . PRO A 1 103 ? -19.177 4.995 31.383 1.00 52.47 103 PRO A O 1
ATOM 812 N N . ARG A 1 104 ? -20.875 6.477 31.140 1.00 52.78 104 ARG A N 1
ATOM 813 C CA . ARG A 1 104 ? -20.058 7.684 30.969 1.00 52.78 104 ARG A CA 1
ATOM 814 C C . ARG A 1 104 ? -19.010 7.755 32.085 1.00 52.78 104 ARG A C 1
ATOM 816 O O . ARG A 1 104 ? -19.333 7.356 33.202 1.00 52.78 104 ARG A O 1
ATOM 823 N N . PRO A 1 105 ? -17.808 8.298 31.819 1.00 52.75 105 PRO A N 1
ATOM 824 C CA . PRO A 1 105 ? -16.777 8.467 32.836 1.00 52.75 105 PRO A CA 1
ATOM 825 C C . PRO A 1 105 ? -17.344 9.259 34.019 1.00 52.75 105 PRO A C 1
ATOM 827 O O . PRO A 1 105 ? -17.496 10.476 33.947 1.00 52.75 105 PRO A O 1
ATOM 830 N N . SER A 1 106 ? -17.703 8.561 35.092 1.00 59.66 106 SER A N 1
ATOM 831 C CA . SER A 1 106 ? -17.958 9.152 36.397 1.00 59.66 106 SER A CA 1
ATOM 832 C C . SER A 1 106 ? -16.683 9.040 37.222 1.00 59.66 106 SER A C 1
ATOM 834 O O . SER A 1 106 ? -15.861 8.148 37.006 1.00 59.66 106 SER A O 1
ATOM 836 N N . GLU A 1 107 ? -16.507 9.932 38.194 1.00 59.00 107 GLU A N 1
ATOM 837 C CA . GLU A 1 107 ? -15.323 9.965 39.066 1.00 59.00 107 GLU A CA 1
ATOM 838 C C . GLU A 1 107 ? -15.039 8.630 39.778 1.00 59.00 107 GLU A C 1
ATOM 840 O O . GLU A 1 107 ? -13.920 8.408 40.241 1.00 59.00 107 GLU A O 1
ATOM 845 N N . SER A 1 108 ? -16.025 7.734 39.823 1.00 68.12 108 SER A N 1
ATOM 846 C CA . SER A 1 108 ? -16.005 6.410 40.435 1.00 68.12 108 SER A CA 1
ATOM 847 C C . SER A 1 108 ? -15.438 5.271 39.573 1.00 68.12 108 SER A C 1
ATOM 849 O O . SER A 1 108 ? -15.304 4.175 40.110 1.00 68.12 108 SER A O 1
ATOM 851 N N . TYR A 1 109 ? -15.073 5.475 38.299 1.00 69.38 109 TYR A N 1
ATOM 852 C CA . TYR A 1 109 ? -14.519 4.409 37.440 1.00 69.38 109 TYR A CA 1
ATOM 853 C C . TYR A 1 109 ? -13.152 4.770 36.836 1.00 69.38 109 TYR A C 1
ATOM 855 O O . TYR A 1 109 ? -12.853 5.938 36.579 1.00 69.38 109 TYR A O 1
ATOM 863 N N . ILE A 1 110 ? -12.309 3.759 36.611 1.00 70.44 110 ILE A N 1
ATOM 864 C CA . ILE A 1 110 ? -11.029 3.849 35.895 1.00 70.44 110 ILE A CA 1
ATOM 865 C C . ILE A 1 110 ? -11.212 3.211 34.517 1.00 70.44 110 ILE A C 1
ATOM 867 O O . ILE A 1 110 ? -11.678 2.076 34.411 1.00 70.44 110 ILE A O 1
ATOM 871 N N . LYS A 1 111 ? -10.845 3.950 33.464 1.00 78.69 111 LYS A N 1
ATOM 872 C CA . LYS A 1 111 ? -10.792 3.434 32.094 1.00 78.69 111 LYS A CA 1
ATOM 873 C C . LYS A 1 111 ? -9.492 2.666 31.902 1.00 78.69 111 LYS A C 1
ATOM 875 O O . LYS A 1 111 ? -8.417 3.256 32.008 1.00 78.69 111 LYS A O 1
ATOM 880 N N . TRP A 1 112 ? -9.590 1.399 31.535 1.00 79.31 112 TRP A N 1
ATOM 881 C CA . TRP A 1 112 ? -8.452 0.609 31.090 1.00 79.31 112 TRP A CA 1
ATOM 882 C C . TRP A 1 112 ? -8.525 0.407 29.586 1.00 79.31 112 TRP A C 1
ATOM 884 O O . TRP A 1 112 ? -9.578 0.052 29.061 1.00 79.31 112 TRP A O 1
ATOM 894 N N . THR A 1 113 ? -7.400 0.602 28.900 1.00 79.62 113 THR A N 1
ATOM 895 C CA . THR A 1 113 ? -7.279 0.329 27.467 1.00 79.62 113 THR A CA 1
ATOM 896 C C . THR A 1 113 ? -6.242 -0.764 27.249 1.00 79.62 113 THR A C 1
ATOM 898 O O . THR A 1 113 ? -5.107 -0.652 27.711 1.00 79.62 113 THR A O 1
ATOM 901 N N . LYS A 1 114 ? -6.614 -1.812 26.514 1.00 82.06 114 LYS A N 1
ATOM 902 C CA . LYS A 1 114 ? -5.718 -2.890 26.098 1.00 82.06 114 LYS A CA 1
ATOM 903 C C . LYS A 1 114 ? -5.672 -2.966 24.580 1.00 82.06 114 LYS A C 1
ATOM 905 O O . LYS A 1 114 ? -6.700 -3.108 23.924 1.00 82.06 114 LYS A O 1
ATOM 910 N N . ARG A 1 115 ? -4.464 -2.905 24.030 1.00 82.00 115 ARG A N 1
ATOM 911 C CA . ARG A 1 115 ? -4.224 -3.050 22.597 1.00 82.00 115 ARG A CA 1
ATOM 912 C C . ARG A 1 115 ? -4.035 -4.521 22.239 1.00 82.00 115 ARG A C 1
ATOM 914 O O . ARG A 1 115 ? -3.287 -5.232 22.910 1.00 82.00 115 ARG A O 1
ATOM 921 N N . LEU A 1 116 ? -4.705 -4.957 21.181 1.00 80.56 116 LEU A N 1
ATOM 922 C CA . LEU A 1 116 ? -4.485 -6.238 20.528 1.00 80.56 116 LEU A CA 1
ATOM 923 C C . LEU A 1 116 ? -3.872 -5.982 19.156 1.00 80.56 116 LEU A C 1
ATOM 925 O O . LEU A 1 116 ? -4.527 -5.402 18.293 1.00 80.56 116 LEU A O 1
ATOM 929 N N . ASP A 1 117 ? -2.646 -6.456 18.967 1.00 81.38 117 ASP A N 1
ATOM 930 C CA . ASP A 1 117 ? -1.992 -6.516 17.666 1.00 81.38 117 ASP A CA 1
ATOM 931 C C . ASP A 1 117 ? -2.063 -7.966 17.173 1.00 81.38 117 ASP A C 1
ATOM 933 O O . ASP A 1 117 ? -1.395 -8.852 17.709 1.00 81.38 117 ASP A O 1
ATOM 937 N N . ALA A 1 118 ? -2.914 -8.222 16.182 1.00 78.00 118 ALA A N 1
ATOM 938 C CA . ALA A 1 118 ? -3.149 -9.547 15.621 1.00 78.00 118 ALA A CA 1
ATOM 939 C C . ALA A 1 118 ? -2.599 -9.625 14.185 1.00 78.00 118 ALA A C 1
ATOM 941 O O . ALA A 1 118 ? -3.348 -9.391 13.232 1.00 78.00 118 ALA A O 1
ATOM 942 N N . PRO A 1 119 ? -1.300 -9.933 13.996 1.00 71.25 119 PRO A N 1
ATOM 943 C CA . PRO A 1 119 ? -0.741 -10.194 12.676 1.00 71.25 119 PRO A CA 1
ATOM 944 C C . PRO A 1 119 ? -1.128 -11.599 12.196 1.00 71.25 119 PRO A C 1
ATOM 946 O O . PRO A 1 119 ? -1.016 -12.574 12.939 1.00 71.25 119 PRO A O 1
ATOM 949 N N . ILE A 1 120 ? -1.525 -11.726 10.932 1.00 63.56 120 ILE A N 1
ATOM 950 C CA . ILE A 1 120 ? -1.737 -13.012 10.264 1.00 63.56 120 ILE A CA 1
ATOM 951 C C . ILE A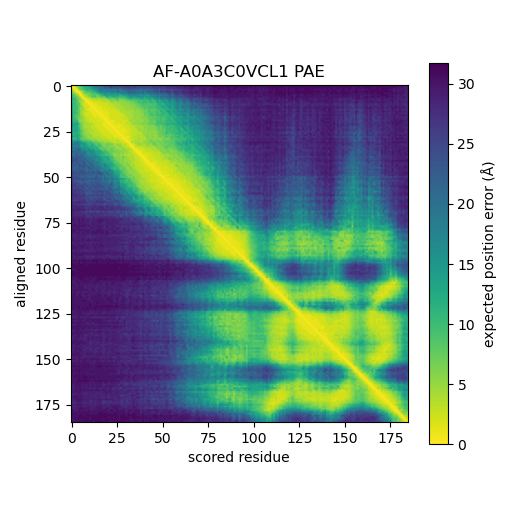 1 120 ? -0.575 -13.251 9.309 1.00 63.56 120 ILE A C 1
ATOM 953 O O . ILE A 1 120 ? -0.354 -12.480 8.380 1.00 63.56 120 ILE A O 1
ATOM 957 N N . LYS A 1 121 ? 0.178 -14.325 9.558 1.00 60.50 121 LYS A N 1
ATOM 958 C CA . LYS A 1 121 ? 1.417 -14.620 8.827 1.00 60.50 121 LYS A CA 1
ATOM 959 C C . LYS A 1 121 ? 1.196 -15.385 7.522 1.00 60.50 121 LYS A C 1
ATOM 961 O O . LYS A 1 121 ? 1.959 -15.174 6.590 1.00 60.50 121 LYS A O 1
ATOM 966 N N . ASP A 1 122 ? 0.143 -16.202 7.438 1.00 56.19 122 ASP A N 1
ATOM 967 C CA . ASP A 1 122 ? 0.091 -17.236 6.394 1.00 56.19 122 ASP A CA 1
ATOM 968 C C . ASP A 1 122 ? -1.007 -17.016 5.340 1.00 56.19 122 ASP A C 1
ATOM 970 O O . ASP A 1 122 ? -0.781 -17.301 4.170 1.00 56.19 122 ASP A O 1
ATOM 974 N N . PHE A 1 123 ? -2.175 -16.466 5.706 1.00 57.66 123 PHE A N 1
ATOM 975 C CA . PHE A 1 123 ? -3.263 -16.173 4.757 1.00 57.66 123 PHE A CA 1
ATOM 976 C C . PHE A 1 123 ? -4.140 -15.028 5.276 1.00 57.66 123 PHE A C 1
ATOM 978 O O . PHE A 1 123 ? -4.941 -15.255 6.189 1.00 57.66 123 PHE A O 1
ATOM 985 N N . GLY A 1 124 ? -4.014 -13.821 4.707 1.00 67.62 124 GLY A N 1
ATOM 986 C CA . GLY A 1 124 ? -4.875 -12.680 5.047 1.00 67.62 124 GLY A CA 1
ATOM 987 C C . GLY A 1 124 ? -6.366 -13.061 5.107 1.00 67.62 124 GLY A C 1
ATOM 988 O O . GLY A 1 124 ? -6.840 -13.900 4.337 1.00 67.62 124 GLY A O 1
ATOM 989 N N . ARG A 1 125 ? -7.107 -12.491 6.060 1.00 78.25 125 ARG A N 1
ATOM 990 C CA . ARG A 1 125 ? -8.534 -12.767 6.313 1.00 78.25 125 ARG A CA 1
ATOM 991 C C . ARG A 1 125 ? -9.414 -11.653 5.761 1.00 78.25 125 ARG A C 1
ATOM 993 O O . ARG A 1 125 ? -8.964 -10.521 5.629 1.00 78.25 125 ARG A O 1
ATOM 1000 N N . ASP A 1 126 ? -10.656 -11.969 5.426 1.00 80.12 126 ASP A N 1
ATOM 1001 C CA . ASP A 1 126 ? -11.615 -10.980 4.934 1.00 80.12 126 ASP A CA 1
ATOM 1002 C C . ASP A 1 126 ? -12.190 -10.109 6.066 1.00 80.12 126 ASP A C 1
ATOM 1004 O O . ASP A 1 126 ? -11.936 -10.327 7.255 1.00 80.12 126 ASP A O 1
ATOM 1008 N N . LEU A 1 127 ? -12.923 -9.054 5.690 1.00 79.81 127 LEU A N 1
ATOM 1009 C CA . LEU A 1 127 ? -13.441 -8.061 6.645 1.00 79.81 127 LEU A CA 1
ATOM 1010 C C . LEU A 1 127 ? -14.464 -8.697 7.580 1.00 79.81 127 LEU A C 1
ATOM 1012 O O . LEU A 1 127 ? -14.440 -8.460 8.787 1.00 79.81 127 LEU A O 1
ATOM 1016 N N . ALA A 1 128 ? -15.303 -9.566 7.018 1.00 81.38 128 ALA A N 1
ATOM 1017 C CA . ALA A 1 128 ? -16.322 -10.300 7.747 1.00 81.38 128 ALA A CA 1
ATOM 1018 C C . ALA A 1 128 ? -15.720 -11.147 8.877 1.00 81.38 128 ALA A C 1
ATOM 1020 O O . ALA A 1 128 ? -16.252 -11.138 9.988 1.00 81.38 128 ALA A O 1
ATOM 1021 N N . PHE A 1 129 ? -14.590 -11.824 8.639 1.00 85.00 129 PHE A N 1
ATOM 1022 C CA . PHE A 1 129 ? -13.889 -12.572 9.679 1.00 85.00 129 PHE A CA 1
ATOM 1023 C C . PHE A 1 129 ? -13.476 -11.676 10.851 1.00 85.00 129 PHE A C 1
ATOM 1025 O O . PHE A 1 129 ? -13.769 -12.007 12.000 1.00 85.00 129 PHE A O 1
ATOM 1032 N N . TRP A 1 130 ? -12.814 -10.546 10.584 1.00 83.31 130 TRP A N 1
ATOM 1033 C CA . TRP A 1 130 ? -12.324 -9.663 11.648 1.00 83.31 130 TRP A CA 1
ATOM 1034 C C . TRP A 1 130 ? -13.459 -9.031 12.446 1.00 83.31 130 TRP A C 1
ATOM 1036 O O . TRP A 1 130 ? -13.396 -8.987 13.673 1.00 83.31 130 TRP A O 1
ATOM 1046 N N . LEU A 1 131 ? -14.527 -8.609 11.773 1.00 82.81 131 LEU A N 1
ATOM 1047 C CA . LEU A 1 131 ? -15.708 -8.072 12.443 1.00 82.81 131 LEU A CA 1
ATOM 1048 C C . LEU A 1 131 ? -16.428 -9.136 13.273 1.00 82.81 131 LEU A C 1
ATOM 1050 O O . LEU A 1 131 ? -16.818 -8.861 14.404 1.00 82.81 131 LEU A O 1
ATOM 1054 N N . SER A 1 132 ? -16.543 -10.368 12.767 1.00 84.00 132 SER A N 1
ATOM 1055 C CA . SER A 1 132 ? -17.103 -11.487 13.531 1.00 84.00 132 SER A CA 1
ATOM 1056 C C . SER A 1 132 ? -16.250 -11.830 14.755 1.00 84.00 132 SER A C 1
ATOM 1058 O O . SER A 1 132 ? -16.792 -12.078 15.831 1.00 84.00 132 SER A O 1
ATOM 1060 N N . PHE A 1 133 ? -14.921 -11.799 14.618 1.00 83.88 133 PHE A N 1
ATOM 1061 C CA . PHE A 1 133 ? -13.989 -12.008 15.724 1.00 83.88 133 PHE A CA 1
ATOM 1062 C C . PHE A 1 133 ? -14.157 -10.945 16.817 1.00 83.88 133 PHE A C 1
ATOM 1064 O O . PHE A 1 133 ? -14.298 -11.288 17.990 1.00 83.88 133 PHE A O 1
ATOM 1071 N N . LEU A 1 134 ? -14.203 -9.666 16.438 1.00 83.19 134 LEU A N 1
ATOM 1072 C CA . LEU A 1 134 ? -14.429 -8.561 17.372 1.00 83.19 134 LEU A CA 1
ATOM 1073 C C . LEU A 1 134 ? -15.809 -8.638 18.033 1.00 83.19 134 LEU A C 1
ATOM 1075 O O . LEU A 1 134 ? -15.907 -8.514 19.252 1.00 83.19 134 LEU A O 1
ATOM 1079 N N . GLY A 1 135 ? -16.855 -8.916 17.252 1.00 80.81 135 GLY A N 1
ATOM 1080 C CA . GLY A 1 135 ? -18.212 -9.091 17.766 1.00 80.81 135 GLY A CA 1
ATOM 1081 C C . GLY A 1 135 ? -18.326 -10.263 18.743 1.00 80.81 135 GLY A C 1
ATOM 1082 O O . GLY A 1 135 ? -19.026 -10.158 19.748 1.00 80.81 135 GLY A O 1
ATOM 1083 N N . ARG A 1 136 ? -17.587 -11.358 18.512 1.00 83.38 136 ARG A N 1
ATOM 1084 C CA . ARG A 1 136 ? -17.527 -12.481 19.457 1.00 83.38 136 ARG A CA 1
ATOM 1085 C C . ARG A 1 136 ? -16.921 -12.056 20.793 1.00 83.38 136 ARG A C 1
ATOM 1087 O O . ARG A 1 136 ? -17.494 -12.390 21.826 1.00 83.38 136 ARG A O 1
ATOM 1094 N N . ILE A 1 137 ? -15.827 -11.291 20.785 1.00 79.25 137 ILE A N 1
ATOM 1095 C CA . ILE A 1 137 ? -15.202 -10.793 22.022 1.00 79.25 137 ILE A CA 1
ATOM 1096 C C . ILE A 1 137 ? -16.186 -9.933 22.820 1.00 79.25 137 ILE A C 1
ATOM 1098 O O . ILE A 1 137 ? -16.361 -10.177 24.010 1.00 79.25 137 ILE A O 1
ATOM 1102 N N . GLU A 1 138 ? -16.864 -8.979 22.175 1.00 75.75 138 GLU A N 1
ATOM 1103 C CA . GLU A 1 138 ? -17.862 -8.139 22.857 1.00 75.75 138 GLU A CA 1
ATOM 1104 C C . GLU A 1 138 ? -19.067 -8.958 23.359 1.00 75.75 138 GLU A C 1
ATOM 1106 O O . GLU A 1 138 ? -19.656 -8.620 24.383 1.00 75.75 138 GLU A O 1
ATOM 1111 N N . SER A 1 139 ? -19.421 -10.062 22.687 1.00 77.38 139 SER A N 1
ATOM 1112 C CA . SER A 1 139 ? -20.496 -10.958 23.140 1.00 77.38 139 SER A CA 1
ATOM 1113 C C . SER A 1 139 ? -20.105 -11.840 24.333 1.00 77.38 139 SER A C 1
ATOM 1115 O O . SER A 1 139 ? -20.924 -12.071 25.219 1.00 77.38 139 SER A O 1
ATOM 1117 N N . GLU A 1 140 ? -18.859 -12.324 24.381 1.00 81.12 140 GLU A N 1
ATOM 1118 C CA . GLU A 1 140 ? -18.344 -13.165 25.472 1.00 81.12 140 GLU A CA 1
ATOM 1119 C C . GLU A 1 140 ? -17.977 -12.332 26.709 1.00 81.12 140 GLU A C 1
ATOM 1121 O O . GLU A 1 140 ? -18.042 -12.816 27.841 1.00 81.12 140 GLU A O 1
ATOM 1126 N N . ARG A 1 141 ? -17.585 -11.073 26.495 1.00 76.06 141 ARG A N 1
ATOM 1127 C CA . ARG A 1 141 ? -17.175 -10.116 27.522 1.00 76.06 141 ARG A CA 1
ATOM 1128 C C . ARG A 1 141 ? -17.881 -8.779 27.297 1.00 76.06 141 ARG A C 1
ATOM 1130 O O . ARG A 1 141 ? -17.266 -7.851 26.774 1.00 76.06 141 ARG A O 1
ATOM 1137 N N . PRO A 1 142 ? -19.155 -8.651 27.711 1.00 72.44 142 PRO A N 1
ATOM 1138 C CA . PRO A 1 142 ? -19.938 -7.432 27.494 1.00 72.44 142 PRO A CA 1
ATOM 1139 C C . PRO A 1 142 ? -19.405 -6.217 28.269 1.00 72.44 142 PRO A C 1
ATOM 1141 O O . PRO A 1 142 ? -19.818 -5.093 28.002 1.00 72.44 142 PRO A O 1
ATOM 1144 N N . ASP A 1 143 ? -18.498 -6.439 29.225 1.00 71.81 143 ASP A N 1
ATOM 1145 C CA . ASP A 1 143 ? -17.751 -5.422 29.968 1.00 71.81 143 ASP A CA 1
ATOM 1146 C C . ASP A 1 143 ? -16.575 -4.816 29.178 1.00 71.81 143 ASP A C 1
ATOM 1148 O O . ASP A 1 143 ? -16.017 -3.793 29.585 1.00 71.81 143 ASP A O 1
ATOM 1152 N N . ILE A 1 144 ? -16.188 -5.443 28.064 1.00 75.88 144 ILE A N 1
ATOM 1153 C CA . ILE A 1 144 ? -15.092 -5.023 27.194 1.00 75.88 144 ILE A CA 1
ATOM 1154 C C . ILE A 1 144 ? -15.671 -4.508 25.872 1.00 75.88 144 ILE A C 1
ATOM 1156 O O . ILE A 1 144 ? -16.479 -5.166 25.222 1.00 75.88 144 ILE A O 1
ATOM 1160 N N . HIS A 1 145 ? -15.200 -3.345 25.433 1.00 77.31 145 HIS A N 1
ATOM 1161 C CA . HIS A 1 145 ? -15.642 -2.683 24.210 1.00 77.31 145 HIS A CA 1
ATOM 1162 C C . HIS A 1 145 ? -14.484 -2.384 23.275 1.00 77.31 145 HIS A C 1
ATOM 1164 O O . HIS A 1 145 ? -13.432 -1.922 23.707 1.00 77.31 145 HIS A O 1
ATOM 1170 N N . VAL A 1 146 ? -14.687 -2.550 21.978 1.00 78.31 146 VAL A N 1
ATOM 1171 C CA . VAL A 1 146 ? -13.707 -2.173 20.961 1.00 78.31 146 VAL A CA 1
ATOM 1172 C C . VAL A 1 146 ? -13.807 -0.668 20.713 1.00 78.31 146 VAL A C 1
ATOM 1174 O O . VAL A 1 146 ? -14.748 -0.207 20.079 1.00 78.31 146 VAL A O 1
ATOM 1177 N N . GLU A 1 147 ? -12.861 0.129 21.203 1.00 79.44 147 GLU A N 1
ATOM 1178 C CA . GLU A 1 147 ? -12.829 1.587 21.022 1.00 79.44 147 GLU A CA 1
ATOM 1179 C C . GLU A 1 147 ? -12.417 1.992 19.606 1.00 79.44 147 GLU A C 1
ATOM 1181 O O . GLU A 1 147 ? -13.049 2.860 19.001 1.00 79.44 147 GLU A O 1
ATOM 1186 N N . SER A 1 148 ? -11.372 1.367 19.068 1.00 78.31 148 SER A N 1
ATOM 1187 C CA . SER A 1 148 ? -10.910 1.632 17.710 1.00 78.31 148 SER A CA 1
ATOM 1188 C C . SER A 1 148 ? -10.284 0.401 17.082 1.00 78.31 148 SER A C 1
ATOM 1190 O O . SER A 1 148 ? -9.752 -0.467 17.774 1.00 78.31 148 SER A O 1
ATOM 1192 N N . VAL A 1 149 ? -10.369 0.338 15.756 1.00 82.12 149 VAL A N 1
ATOM 1193 C CA . VAL A 1 149 ? -9.814 -0.739 14.943 1.00 82.12 149 VAL A 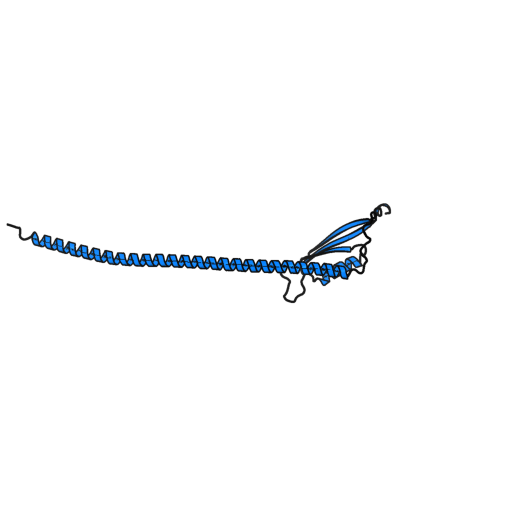CA 1
ATOM 1194 C C . VAL A 1 149 ? -9.110 -0.132 13.746 1.00 82.12 149 VAL A C 1
ATOM 1196 O O . VAL A 1 149 ? -9.639 0.774 13.099 1.00 82.12 149 VAL A O 1
ATOM 1199 N N . THR A 1 150 ? -7.933 -0.670 13.461 1.00 82.25 150 THR A N 1
ATOM 1200 C CA . THR A 1 150 ? -7.160 -0.406 12.258 1.00 82.25 150 THR A CA 1
ATOM 1201 C C . THR A 1 150 ? -6.828 -1.740 11.616 1.00 82.25 150 THR A C 1
ATOM 1203 O O . THR A 1 150 ? -6.178 -2.591 12.225 1.00 82.25 150 THR A O 1
ATOM 1206 N N . LEU A 1 151 ? -7.257 -1.923 10.377 1.00 81.94 151 LEU A N 1
ATOM 1207 C CA . LEU A 1 151 ? -6.998 -3.115 9.590 1.00 81.94 151 LEU A CA 1
ATOM 1208 C C . LEU A 1 151 ? -5.855 -2.827 8.620 1.00 81.94 151 LEU A C 1
ATOM 1210 O O . LEU A 1 151 ? -5.785 -1.768 7.998 1.00 81.94 151 LEU A O 1
ATOM 1214 N N . THR A 1 152 ? -4.922 -3.768 8.532 1.00 78.00 152 THR A N 1
ATOM 1215 C CA . THR A 1 152 ? -3.752 -3.672 7.659 1.00 78.00 152 THR A CA 1
ATOM 1216 C C . THR A 1 152 ? -3.967 -4.555 6.439 1.00 78.00 152 THR A C 1
ATOM 1218 O O . THR A 1 152 ? -4.089 -5.775 6.559 1.00 78.00 152 THR A O 1
ATOM 1221 N N . THR A 1 153 ? -4.004 -3.947 5.259 1.00 71.88 153 THR A N 1
ATOM 1222 C CA . THR A 1 153 ? -4.056 -4.628 3.958 1.00 71.88 153 THR A CA 1
ATOM 1223 C C . THR A 1 153 ? -2.662 -4.654 3.327 1.00 71.88 153 THR A C 1
ATOM 1225 O O . THR A 1 153 ? -1.890 -3.718 3.524 1.00 71.88 153 THR A O 1
ATOM 1228 N N . THR A 1 154 ? -2.322 -5.696 2.562 1.00 63.94 154 THR A N 1
ATOM 1229 C CA . THR A 1 154 ? -1.069 -5.733 1.779 1.00 63.94 154 THR A CA 1
ATOM 1230 C C . THR A 1 154 ? -1.349 -5.584 0.284 1.00 63.94 154 THR A C 1
ATOM 1232 O O . THR A 1 154 ? -2.460 -5.822 -0.187 1.00 63.94 154 THR A O 1
ATOM 1235 N N . GLU A 1 155 ? -0.322 -5.174 -0.462 1.00 54.72 155 GLU A N 1
ATOM 1236 C CA . GLU A 1 155 ? -0.390 -4.788 -1.880 1.00 54.72 155 GLU A CA 1
ATOM 1237 C C . GLU A 1 155 ? -0.711 -5.939 -2.849 1.00 54.72 155 GLU A C 1
ATOM 1239 O O . GLU A 1 155 ? -1.103 -5.683 -3.984 1.00 54.72 155 GLU A O 1
ATOM 1244 N N . TYR A 1 156 ? -0.540 -7.194 -2.422 1.00 52.91 156 TYR A N 1
ATOM 1245 C CA . TYR A 1 156 ? -0.526 -8.362 -3.311 1.00 52.91 156 TYR A CA 1
ATOM 1246 C C . TYR A 1 156 ? -1.872 -9.086 -3.441 1.00 52.91 156 TYR A C 1
ATOM 1248 O O . TYR A 1 156 ? -2.033 -9.897 -4.347 1.00 52.91 156 TYR A O 1
ATOM 1256 N N . ASP A 1 157 ? -2.836 -8.785 -2.570 1.00 52.72 157 ASP A N 1
ATOM 1257 C CA . ASP A 1 157 ? -4.045 -9.606 -2.405 1.00 52.72 157 ASP A CA 1
ATOM 1258 C C . ASP A 1 157 ? -5.351 -8.897 -2.803 1.00 52.72 157 ASP A C 1
ATOM 1260 O O . ASP A 1 157 ? -6.443 -9.438 -2.610 1.00 52.72 157 ASP A O 1
ATOM 1264 N N . ILE A 1 158 ? -5.267 -7.700 -3.395 1.00 54.84 158 ILE A N 1
ATOM 1265 C CA . ILE A 1 158 ? -6.421 -7.054 -4.035 1.00 54.84 158 ILE A CA 1
ATOM 1266 C C . ILE A 1 158 ? -6.552 -7.639 -5.446 1.00 54.84 158 ILE A C 1
ATOM 1268 O O . ILE A 1 158 ? -6.095 -7.065 -6.434 1.00 54.84 158 ILE A O 1
ATOM 1272 N N . VAL A 1 159 ? -7.145 -8.829 -5.540 1.00 52.66 159 VAL A N 1
ATOM 1273 C CA . VAL A 1 159 ? -7.523 -9.411 -6.834 1.00 52.66 159 VAL A CA 1
ATOM 1274 C C . VAL A 1 159 ? -8.580 -8.500 -7.474 1.00 52.66 159 VAL A C 1
ATOM 1276 O O . VAL A 1 159 ? -9.525 -8.116 -6.781 1.00 52.66 159 VAL A O 1
ATOM 1279 N N . PRO A 1 160 ? -8.483 -8.151 -8.771 1.00 48.75 160 PRO A N 1
ATOM 1280 C CA . PRO A 1 160 ? -9.528 -7.389 -9.449 1.00 48.75 160 PRO A CA 1
ATOM 1281 C C . PRO A 1 160 ? -10.888 -8.095 -9.312 1.00 48.75 160 PRO A C 1
ATOM 1283 O O . PRO A 1 160 ? -11.063 -9.209 -9.800 1.00 48.75 160 PRO A O 1
ATOM 1286 N N . GLY A 1 161 ? -11.834 -7.465 -8.606 1.00 55.19 161 GLY A N 1
ATOM 1287 C CA . GLY A 1 161 ? -13.165 -8.023 -8.315 1.00 55.19 161 GLY A CA 1
ATOM 1288 C C . GLY A 1 161 ? -13.257 -8.941 -7.084 1.00 55.19 161 GLY A C 1
ATOM 1289 O O . GLY A 1 161 ? -14.342 -9.431 -6.782 1.00 55.19 161 GLY A O 1
ATOM 1290 N N . GLY A 1 162 ? -12.155 -9.174 -6.365 1.00 57.94 162 GLY A N 1
ATOM 1291 C CA . GLY A 1 162 ? -12.131 -9.932 -5.111 1.00 57.94 162 GLY A CA 1
ATOM 1292 C C . GLY A 1 162 ? -12.350 -9.054 -3.875 1.00 57.94 162 GLY A C 1
ATOM 1293 O O . GLY A 1 162 ? -12.040 -7.864 -3.879 1.00 57.94 162 GLY A O 1
ATOM 1294 N N . ALA A 1 163 ? -12.866 -9.645 -2.793 1.00 62.50 163 ALA A N 1
ATOM 1295 C CA . ALA A 1 163 ? -12.952 -8.961 -1.504 1.00 62.50 163 ALA A CA 1
ATOM 1296 C C . ALA A 1 163 ? -11.538 -8.700 -0.940 1.00 62.50 163 ALA A C 1
ATOM 1298 O O . ALA A 1 163 ? -10.695 -9.603 -0.986 1.00 62.50 163 ALA A O 1
ATOM 1299 N N . PRO A 1 164 ? -11.264 -7.502 -0.391 1.00 67.81 164 PRO A N 1
ATOM 1300 C CA . PRO A 1 164 ? -9.947 -7.175 0.140 1.00 67.81 164 PRO A CA 1
ATOM 1301 C C . PRO A 1 164 ? -9.596 -8.073 1.330 1.00 67.81 164 PRO A C 1
ATOM 1303 O O . PRO A 1 164 ? -10.394 -8.249 2.256 1.00 67.81 164 PRO A O 1
ATOM 1306 N N . ARG A 1 165 ? -8.378 -8.623 1.318 1.00 73.25 165 ARG A N 1
ATOM 1307 C CA . ARG A 1 165 ? -7.831 -9.403 2.434 1.00 73.25 165 ARG A CA 1
ATOM 1308 C C . ARG A 1 165 ? -6.983 -8.523 3.345 1.00 73.25 165 ARG A C 1
ATOM 1310 O O . ARG A 1 165 ? -6.130 -7.758 2.895 1.00 73.25 165 ARG A O 1
ATOM 1317 N N . MET A 1 166 ? -7.194 -8.672 4.645 1.00 77.81 166 MET A N 1
ATOM 1318 C CA . MET A 1 166 ? -6.444 -8.012 5.704 1.00 77.81 166 MET A CA 1
ATOM 1319 C C . MET A 1 166 ? -5.503 -8.996 6.370 1.00 77.81 166 MET A C 1
ATOM 1321 O O . MET A 1 166 ? -5.878 -10.085 6.804 1.00 77.81 166 MET A O 1
ATOM 1325 N N . TRP A 1 167 ? -4.263 -8.562 6.471 1.00 75.81 167 TRP A N 1
ATOM 1326 C CA . TRP A 1 167 ? -3.138 -9.330 6.976 1.00 75.81 167 TRP A CA 1
ATOM 1327 C C . TRP A 1 167 ? -2.843 -9.028 8.438 1.00 75.81 167 TRP A C 1
ATOM 1329 O O . TRP A 1 167 ? -2.058 -9.723 9.072 1.00 75.81 167 TRP A O 1
ATOM 1339 N N . GLY A 1 168 ? -3.491 -8.014 9.000 1.00 80.69 168 GLY A N 1
ATOM 1340 C CA . GLY A 1 168 ? -3.414 -7.742 10.419 1.00 80.69 168 GLY A CA 1
ATOM 1341 C C . GLY A 1 168 ? -4.528 -6.830 10.887 1.00 80.69 168 GLY A C 1
ATOM 1342 O O . GLY A 1 168 ? -5.132 -6.101 10.097 1.00 80.69 168 GLY A O 1
ATOM 1343 N N . MET A 1 169 ? -4.770 -6.869 12.188 1.00 85.38 169 MET A N 1
ATOM 1344 C CA . MET A 1 169 ? -5.695 -5.988 12.880 1.00 85.38 169 MET A CA 1
ATOM 1345 C C . MET A 1 169 ? -5.021 -5.444 14.131 1.00 85.38 169 MET A C 1
ATOM 1347 O O . MET A 1 169 ? -4.487 -6.209 14.932 1.00 85.38 169 MET A O 1
ATOM 1351 N N . ASN A 1 170 ? -5.120 -4.135 14.316 1.00 84.06 170 ASN A N 1
ATOM 1352 C CA . ASN A 1 170 ? -4.837 -3.477 15.578 1.00 84.06 170 ASN A CA 1
ATOM 1353 C C . ASN A 1 170 ? -6.173 -3.012 16.151 1.00 84.06 170 ASN A C 1
ATOM 1355 O O . ASN A 1 170 ? -6.838 -2.175 15.544 1.00 84.06 170 ASN A O 1
ATOM 1359 N N . ALA A 1 171 ? -6.578 -3.560 17.291 1.00 82.81 171 ALA A N 1
ATOM 1360 C CA . ALA A 1 171 ? -7.816 -3.188 17.965 1.00 82.81 171 ALA A CA 1
ATOM 1361 C C . ALA A 1 171 ? -7.519 -2.712 19.388 1.00 82.81 171 ALA A C 1
ATOM 1363 O O . ALA A 1 171 ? -6.755 -3.343 20.118 1.00 82.81 171 ALA A O 1
ATOM 1364 N N . ASN A 1 172 ? -8.127 -1.600 19.789 1.00 81.88 172 ASN A N 1
ATOM 1365 C CA . ASN A 1 172 ? -8.086 -1.117 21.161 1.00 81.88 172 ASN A CA 1
ATOM 1366 C C . ASN A 1 172 ? -9.365 -1.532 21.867 1.00 81.88 172 ASN A C 1
ATOM 1368 O O . ASN A 1 172 ? -10.454 -1.129 21.469 1.00 81.88 172 ASN A O 1
ATOM 1372 N N . PHE A 1 173 ? -9.216 -2.311 22.927 1.00 81.12 173 PHE A N 1
ATOM 1373 C CA . PHE A 1 173 ? -10.297 -2.703 23.809 1.00 81.12 173 PHE A CA 1
ATOM 1374 C C . PHE A 1 173 ? -10.290 -1.818 25.046 1.00 81.12 173 PHE A C 1
ATOM 1376 O O . PHE A 1 173 ? -9.232 -1.515 25.592 1.00 81.12 173 PHE A O 1
ATOM 1383 N N . VAL A 1 174 ? -11.466 -1.426 25.500 1.00 81.25 174 VAL A N 1
ATOM 1384 C CA . VAL A 1 174 ? -11.691 -0.605 26.676 1.00 81.25 174 VAL A CA 1
ATOM 1385 C C . VAL A 1 174 ? -12.608 -1.350 27.617 1.00 81.25 174 VAL A C 1
ATOM 1387 O O . VAL A 1 174 ? -13.646 -1.846 27.196 1.00 81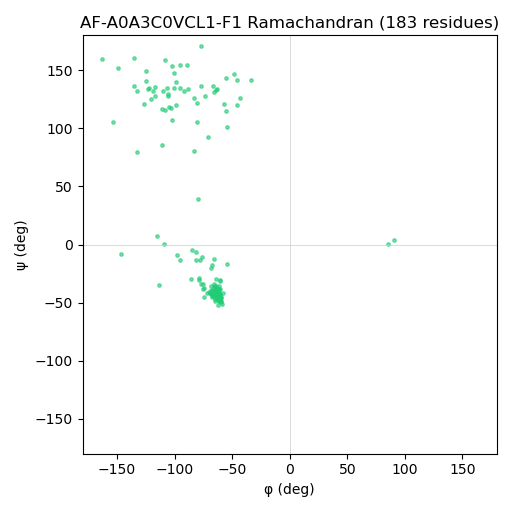.25 174 VAL A O 1
ATOM 1390 N N . TYR A 1 175 ? -12.254 -1.368 28.892 1.00 78.00 175 TYR A N 1
ATOM 1391 C CA . TYR A 1 175 ? -13.151 -1.790 29.958 1.00 78.00 175 TYR A CA 1
ATOM 1392 C C . TYR A 1 175 ? -13.056 -0.812 31.126 1.00 78.00 175 TYR A C 1
ATOM 1394 O O . TYR A 1 175 ? -12.103 -0.031 31.231 1.00 78.00 175 TYR A O 1
ATOM 1402 N N . TRP A 1 176 ? -14.071 -0.831 31.983 1.00 76.56 176 TRP A N 1
ATOM 1403 C CA . TRP A 1 176 ? -14.180 0.081 33.115 1.00 76.56 176 TRP A CA 1
ATOM 1404 C C . TRP A 1 176 ? -14.194 -0.701 34.410 1.00 76.56 176 TRP A C 1
ATOM 1406 O O . TRP A 1 176 ? -14.944 -1.661 34.565 1.00 76.56 176 TRP A O 1
ATOM 1416 N N . GLU A 1 177 ? -13.380 -0.256 35.352 1.00 72.75 177 GLU A N 1
ATOM 1417 C CA . GLU A 1 177 ? -13.295 -0.841 36.680 1.00 72.75 177 GLU A CA 1
ATOM 1418 C C . GLU A 1 177 ? -13.725 0.188 37.721 1.00 72.75 177 GLU A C 1
ATOM 1420 O O . GLU A 1 177 ? -13.353 1.360 37.635 1.00 72.75 177 GLU A O 1
ATOM 1425 N N . GLN A 1 178 ? -14.541 -0.222 38.690 1.00 72.62 178 GLN A N 1
ATOM 1426 C CA . GLN A 1 178 ? -14.987 0.674 39.751 1.00 72.62 178 GLN A CA 1
ATOM 1427 C C . GLN A 1 178 ? -13.835 0.928 40.729 1.00 72.62 178 GLN A C 1
ATOM 1429 O O . GLN A 1 178 ? -13.230 -0.007 41.255 1.00 72.62 178 GLN A O 1
ATOM 1434 N N . LYS A 1 179 ? -13.544 2.202 41.007 1.00 68.12 179 LYS A N 1
ATOM 1435 C CA . LYS A 1 179 ? -12.548 2.598 42.008 1.00 68.12 179 LYS A CA 1
ATOM 1436 C C . LYS A 1 179 ? -12.916 1.984 43.359 1.00 68.12 179 LYS A C 1
ATOM 1438 O O . LYS A 1 179 ? -13.992 2.255 43.885 1.00 68.12 179 LYS A O 1
ATOM 1443 N N . GLY A 1 180 ? -12.013 1.174 43.910 1.00 65.75 180 GLY A N 1
ATOM 1444 C CA . GLY A 1 180 ? -12.196 0.502 45.199 1.00 65.75 180 GLY A CA 1
ATOM 1445 C C . GLY A 1 180 ? -12.834 -0.890 45.135 1.00 65.75 180 GLY A C 1
ATOM 1446 O O . GLY A 1 180 ? -13.025 -1.484 46.190 1.00 65.75 180 GLY A O 1
ATOM 1447 N N . ALA A 1 181 ? -13.118 -1.446 43.949 1.00 60.22 181 ALA A N 1
ATOM 1448 C CA . ALA A 1 181 ? -13.574 -2.838 43.825 1.00 60.22 181 ALA A CA 1
ATOM 1449 C C . ALA A 1 181 ? -12.541 -3.852 44.363 1.00 60.22 181 ALA A C 1
ATOM 1451 O O . ALA A 1 181 ? -12.924 -4.866 44.941 1.00 60.22 181 ALA A O 1
ATOM 1452 N N . ASP A 1 182 ? -11.246 -3.535 44.263 1.00 54.28 182 ASP A N 1
ATOM 1453 C CA . ASP A 1 182 ? -10.162 -4.330 44.860 1.00 54.28 182 ASP A CA 1
ATOM 1454 C C . ASP A 1 182 ? -10.140 -4.293 46.395 1.00 54.28 182 ASP A C 1
ATOM 1456 O O . ASP A 1 182 ? -9.586 -5.193 47.010 1.00 54.28 182 ASP A O 1
ATOM 1460 N N . ALA A 1 183 ? -10.756 -3.294 47.039 1.00 50.78 183 ALA A N 1
ATOM 1461 C CA . ALA A 1 183 ? -10.840 -3.231 48.503 1.00 50.78 183 ALA A CA 1
ATOM 1462 C C . ALA A 1 183 ? -11.978 -4.099 49.080 1.00 50.78 183 ALA A C 1
ATOM 1464 O O . ALA A 1 183 ? -12.107 -4.207 50.298 1.00 50.78 183 ALA A O 1
ATOM 1465 N N . ALA A 1 184 ? -12.815 -4.681 48.215 1.00 50.22 184 ALA A N 1
ATOM 1466 C CA . ALA A 1 184 ? -13.926 -5.561 48.578 1.00 50.22 184 ALA A CA 1
ATOM 1467 C C . ALA A 1 184 ? -13.690 -7.039 48.198 1.00 50.22 184 ALA A C 1
ATOM 1469 O O . ALA A 1 184 ? -14.577 -7.865 48.425 1.00 50.22 184 ALA A O 1
ATOM 1470 N N . ARG A 1 185 ? -12.530 -7.366 47.612 1.00 47.84 185 ARG A N 1
ATOM 1471 C CA . ARG A 1 185 ? -12.045 -8.739 47.405 1.00 47.84 185 ARG A CA 1
ATOM 1472 C C . ARG A 1 185 ? -11.083 -9.133 48.517 1.00 47.84 185 ARG A C 1
ATOM 1474 O O . ARG A 1 185 ? -11.106 -10.331 48.872 1.00 47.84 185 ARG A O 1
#

pLDDT: mean 72.41, std 11.71, range [39.69, 90.12]